Protein AF-A0A164XHD4-F1 (afdb_monomer_lite)

Structure (mmCIF, N/CA/C/O backbone):
data_AF-A0A164XHD4-F1
#
_entry.id   AF-A0A164XHD4-F1
#
loop_
_atom_site.group_PDB
_atom_site.id
_atom_site.type_symbol
_atom_site.label_atom_id
_atom_site.label_alt_id
_atom_site.label_comp_id
_atom_site.label_asym_id
_atom_site.label_entity_id
_atom_site.label_seq_id
_atom_site.pdbx_PDB_ins_code
_atom_site.Cartn_x
_atom_site.Cartn_y
_atom_site.Cartn_z
_atom_site.occupancy
_atom_site.B_iso_or_equiv
_atom_site.auth_seq_id
_atom_site.auth_comp_id
_atom_site.auth_asym_id
_atom_site.auth_atom_id
_atom_site.pdbx_PDB_model_num
ATOM 1 N N . MET A 1 1 ? -6.506 -78.579 -6.192 1.00 43.84 1 MET A N 1
ATOM 2 C CA . MET A 1 1 ? -5.761 -77.403 -5.695 1.00 43.84 1 MET A CA 1
ATOM 3 C C . MET A 1 1 ? -6.278 -76.160 -6.404 1.00 43.84 1 MET A C 1
ATOM 5 O O . MET A 1 1 ? -6.103 -76.098 -7.613 1.00 43.84 1 MET A O 1
ATOM 9 N N . PRO A 1 2 ? -6.931 -75.208 -5.719 1.00 38.69 2 PRO A N 1
ATOM 10 C CA . PRO A 1 2 ? -7.245 -73.910 -6.303 1.00 38.69 2 PRO A CA 1
ATOM 11 C C . PRO A 1 2 ? -6.335 -72.813 -5.720 1.00 38.69 2 PRO A C 1
ATOM 13 O O . PRO A 1 2 ? -6.305 -72.633 -4.502 1.00 38.69 2 PRO A O 1
ATOM 16 N N . PRO A 1 3 ? -5.631 -72.033 -6.549 1.00 50.62 3 PRO A N 1
ATOM 17 C CA . PRO A 1 3 ? -5.209 -70.683 -6.200 1.00 50.62 3 PRO A CA 1
ATOM 18 C C . PRO A 1 3 ? -6.042 -69.687 -7.033 1.00 50.62 3 PRO A C 1
ATOM 20 O O . PRO A 1 3 ? -6.532 -70.014 -8.105 1.00 50.62 3 PRO A O 1
ATOM 23 N N . SER A 1 4 ? -6.288 -68.443 -6.656 1.00 43.25 4 SER A N 1
ATOM 24 C CA . SER A 1 4 ? -5.962 -67.664 -5.468 1.00 43.25 4 SER A CA 1
ATOM 25 C C . SER A 1 4 ? -6.745 -66.358 -5.626 1.00 43.25 4 SER A C 1
ATOM 27 O O . SER A 1 4 ? -6.819 -65.802 -6.721 1.00 43.25 4 SER A O 1
ATOM 29 N N . ARG A 1 5 ? -7.349 -65.883 -4.535 1.00 43.78 5 ARG A N 1
ATOM 30 C CA . ARG A 1 5 ? -8.084 -64.615 -4.460 1.00 43.78 5 ARG A CA 1
ATOM 31 C C . ARG A 1 5 ? -7.166 -63.441 -4.821 1.00 43.78 5 ARG A C 1
ATOM 33 O O . ARG A 1 5 ? -6.193 -63.193 -4.118 1.00 43.78 5 ARG A O 1
ATOM 40 N N . THR A 1 6 ? -7.517 -62.684 -5.854 1.00 44.44 6 THR A N 1
ATOM 41 C CA . THR A 1 6 ? -6.976 -61.344 -6.110 1.00 44.44 6 THR A CA 1
ATOM 42 C C . THR A 1 6 ? -7.524 -60.368 -5.071 1.00 44.44 6 THR A C 1
ATOM 44 O O . THR A 1 6 ? -8.717 -60.059 -5.053 1.00 44.44 6 THR A O 1
ATOM 47 N N . SER A 1 7 ? -6.651 -59.903 -4.179 1.00 46.72 7 SER A N 1
ATOM 48 C CA . SER A 1 7 ? -6.916 -58.821 -3.238 1.00 46.72 7 SER A CA 1
ATOM 49 C C . SER A 1 7 ? -6.890 -57.477 -3.969 1.00 46.72 7 SER A C 1
ATOM 51 O O . SER A 1 7 ? -5.857 -57.006 -4.437 1.00 46.72 7 SER A O 1
ATOM 53 N N . ALA A 1 8 ? -8.052 -56.834 -4.050 1.00 44.88 8 ALA A N 1
ATOM 54 C CA . ALA A 1 8 ? -8.159 -55.432 -4.418 1.00 44.88 8 ALA A CA 1
ATOM 55 C C . ALA A 1 8 ? -7.630 -54.568 -3.259 1.00 44.88 8 ALA A C 1
ATOM 57 O O . ALA A 1 8 ? -8.318 -54.354 -2.259 1.00 44.88 8 ALA A O 1
ATOM 58 N N . LEU A 1 9 ? -6.398 -54.077 -3.388 1.00 44.25 9 LEU A N 1
ATOM 59 C CA . LEU A 1 9 ? -5.861 -53.005 -2.553 1.00 44.25 9 LEU A CA 1
ATOM 60 C C . LEU A 1 9 ? -6.573 -51.698 -2.927 1.00 44.25 9 LEU A C 1
ATOM 62 O O . LEU A 1 9 ? -6.261 -51.052 -3.925 1.00 44.25 9 LEU A O 1
ATOM 66 N N . LYS A 1 10 ? -7.568 -51.322 -2.117 1.00 46.09 10 LYS A N 1
ATOM 67 C CA . LYS A 1 10 ? -8.166 -49.986 -2.137 1.00 46.09 10 LYS A CA 1
ATOM 68 C C . LYS A 1 10 ? -7.116 -48.968 -1.690 1.00 46.09 10 LYS A C 1
ATOM 70 O O . LYS A 1 10 ? -6.726 -48.938 -0.527 1.00 46.09 10 LYS A O 1
ATOM 75 N N . SER A 1 11 ? -6.709 -48.126 -2.634 1.00 44.06 11 SER A N 1
ATOM 76 C CA . SER A 1 11 ? -6.071 -46.832 -2.401 1.00 44.06 11 SER A CA 1
ATOM 77 C C . SER A 1 11 ? -6.922 -46.014 -1.423 1.00 44.06 11 SER A C 1
ATOM 79 O O . SER A 1 11 ? -8.036 -45.593 -1.744 1.00 44.06 11 SER A O 1
ATOM 81 N N . ALA A 1 12 ? -6.425 -45.843 -0.199 1.00 47.59 12 ALA A N 1
ATOM 82 C CA . ALA A 1 12 ? -6.997 -44.922 0.766 1.00 47.59 12 ALA A CA 1
ATOM 83 C C . ALA A 1 12 ? -6.645 -43.498 0.323 1.00 47.59 12 ALA A C 1
ATOM 85 O O . ALA A 1 12 ? -5.539 -43.009 0.552 1.00 47.59 12 ALA A O 1
ATOM 86 N N . ALA A 1 13 ? -7.597 -42.841 -0.338 1.00 47.72 13 ALA A N 1
ATOM 87 C CA . ALA A 1 13 ? -7.551 -41.413 -0.586 1.00 47.72 13 ALA A CA 1
ATOM 88 C C . ALA A 1 13 ? -7.420 -40.681 0.759 1.00 47.72 13 ALA A C 1
ATOM 90 O O . ALA A 1 13 ? -8.329 -40.694 1.589 1.00 47.72 13 ALA A O 1
ATOM 91 N N . SER A 1 14 ? -6.260 -40.061 0.976 1.00 43.84 14 SER A N 1
ATOM 92 C CA . SER A 1 14 ? -5.994 -39.162 2.094 1.00 43.84 14 SER A CA 1
ATOM 93 C C . SER A 1 14 ? -6.835 -37.897 1.922 1.00 43.84 14 SER A C 1
ATOM 95 O O . SER A 1 14 ? -6.406 -36.898 1.344 1.00 43.84 14 SER A O 1
ATOM 97 N N . THR A 1 15 ? -8.079 -37.942 2.393 1.00 46.47 15 THR A N 1
ATOM 98 C CA . THR A 1 15 ? -8.882 -36.746 2.635 1.00 46.47 15 THR A CA 1
ATOM 99 C C . THR A 1 15 ? -8.232 -35.978 3.780 1.00 46.47 15 THR A C 1
ATOM 101 O O . THR A 1 15 ? -8.491 -36.260 4.952 1.00 46.47 15 THR A O 1
ATOM 104 N N . LYS A 1 16 ? -7.355 -35.020 3.449 1.00 53.41 16 LYS A N 1
ATOM 105 C CA . LYS A 1 16 ? -6.891 -33.999 4.395 1.00 53.41 16 LYS A CA 1
ATOM 106 C C . LYS A 1 16 ? -8.132 -33.332 4.990 1.00 53.41 16 LYS A C 1
ATOM 108 O O . LYS A 1 16 ? -8.844 -32.616 4.289 1.00 53.41 16 LYS A O 1
ATOM 113 N N . ARG A 1 17 ? -8.418 -33.604 6.269 1.00 50.16 17 ARG A N 1
ATOM 114 C CA . ARG A 1 17 ? -9.449 -32.868 7.010 1.00 50.16 17 ARG A CA 1
ATOM 115 C C . ARG A 1 17 ? -9.111 -31.373 6.934 1.00 50.16 17 ARG A C 1
ATOM 117 O O . ARG A 1 17 ? -7.935 -31.035 7.095 1.00 50.16 17 ARG A O 1
ATOM 124 N N . PRO A 1 18 ? -10.095 -30.491 6.690 1.00 52.34 18 PRO A N 1
ATOM 125 C CA . PRO A 1 18 ? -9.856 -29.060 6.767 1.00 52.34 18 PRO A CA 1
ATOM 126 C C . PRO A 1 18 ? -9.319 -28.723 8.168 1.00 52.34 18 PRO A C 1
ATOM 128 O O . PRO A 1 18 ? -9.778 -29.321 9.148 1.00 52.34 18 PRO A O 1
ATOM 131 N N . PRO A 1 19 ? -8.327 -27.824 8.278 1.00 60.41 19 PRO A N 1
ATOM 132 C CA . PRO A 1 19 ? -7.794 -27.424 9.572 1.00 60.41 19 PRO A CA 1
ATOM 133 C C . PRO A 1 19 ? -8.932 -26.875 10.438 1.00 60.41 19 PRO A C 1
ATOM 135 O O . PRO A 1 19 ? -9.720 -26.046 9.983 1.00 60.41 19 PRO A O 1
ATOM 138 N N . CYS A 1 20 ? -9.041 -27.366 11.675 1.00 53.78 20 CYS A N 1
ATOM 139 C CA . CYS A 1 20 ? -9.994 -26.824 12.638 1.00 53.78 20 CYS A CA 1
ATOM 140 C C . CYS A 1 20 ? -9.722 -25.320 12.820 1.00 53.78 20 CYS A C 1
ATOM 142 O O . CYS A 1 20 ? -8.556 -24.945 12.966 1.00 53.78 20 CYS A O 1
ATOM 144 N N . PRO A 1 21 ? -10.758 -24.461 12.805 1.00 65.25 21 PRO A N 1
ATOM 145 C CA . PRO A 1 21 ? -10.567 -23.031 12.989 1.00 65.25 21 PRO A CA 1
ATOM 146 C C . PRO A 1 21 ? -9.908 -22.775 14.344 1.00 65.25 21 PRO A C 1
ATOM 148 O O . PRO A 1 21 ? -10.333 -23.322 15.366 1.00 65.25 21 PRO A O 1
ATOM 151 N N . THR A 1 22 ? -8.854 -21.959 14.344 1.00 73.88 22 THR A N 1
ATOM 152 C CA . THR A 1 22 ? -8.170 -21.547 15.569 1.00 73.88 22 THR A CA 1
ATOM 153 C C . THR A 1 22 ? -9.193 -20.879 16.493 1.00 73.88 22 THR A C 1
ATOM 155 O O . THR A 1 22 ? -9.901 -19.973 16.050 1.00 73.88 22 THR A O 1
ATOM 158 N N . PRO A 1 23 ? -9.334 -21.316 17.753 1.00 85.94 23 PRO A N 1
ATOM 159 C CA . PRO A 1 23 ? -10.313 -20.729 18.655 1.00 85.94 23 PRO A CA 1
ATOM 160 C C . PRO A 1 23 ? -9.925 -19.290 19.020 1.00 85.94 23 PRO A C 1
ATOM 162 O O . PRO A 1 23 ? -8.752 -18.995 19.243 1.00 85.94 23 PRO A O 1
ATOM 165 N N . ILE A 1 24 ? -10.925 -18.408 19.125 1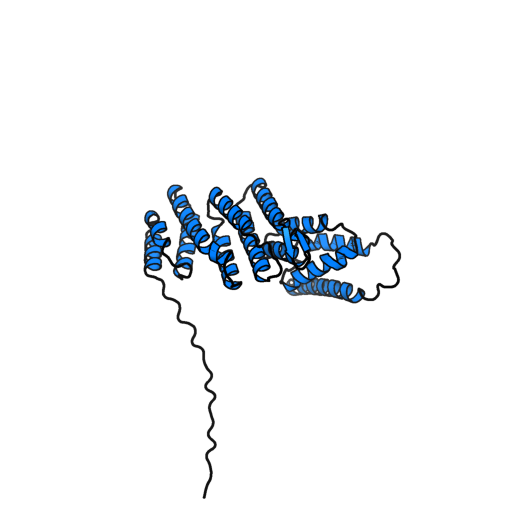.00 88.69 24 ILE A N 1
ATOM 166 C CA . ILE A 1 24 ? -10.745 -17.034 19.616 1.00 88.69 24 ILE A CA 1
ATOM 167 C C . ILE A 1 24 ? -10.187 -17.074 21.045 1.00 88.69 24 ILE A C 1
ATOM 169 O O . ILE A 1 24 ? -10.725 -17.781 21.912 1.00 88.69 24 ILE A O 1
ATOM 173 N N . SER A 1 25 ? -9.146 -16.285 21.324 1.00 92.00 25 SER A N 1
ATOM 174 C CA . SER A 1 25 ? -8.582 -16.228 22.672 1.00 92.00 25 SER A CA 1
ATOM 175 C C . SER A 1 25 ? -9.579 -15.677 23.695 1.00 92.00 25 SER A C 1
ATOM 177 O O . SER A 1 25 ? -10.615 -15.076 23.393 1.00 92.00 25 SER A O 1
ATOM 179 N N . ARG A 1 26 ? -9.271 -15.875 24.979 1.00 91.50 26 ARG A N 1
ATOM 180 C CA . ARG A 1 26 ? -10.019 -15.226 26.063 1.00 91.50 26 ARG A CA 1
ATOM 181 C C . ARG A 1 26 ? -10.020 -13.702 25.896 1.00 91.50 26 ARG A C 1
ATOM 183 O O . ARG A 1 26 ? -11.064 -13.085 26.087 1.00 91.50 26 ARG A O 1
ATOM 190 N N . GLN A 1 27 ? -8.884 -13.132 25.505 1.00 91.00 27 GLN A N 1
ATOM 191 C CA . GLN A 1 27 ? -8.721 -11.695 25.333 1.00 91.00 27 GLN A CA 1
ATOM 192 C C . GLN A 1 27 ? -9.579 -11.164 24.180 1.00 91.00 27 GLN A C 1
ATOM 194 O O . GLN A 1 27 ? -10.311 -10.193 24.359 1.00 91.00 27 GLN A O 1
ATOM 199 N N . GLY A 1 28 ? -9.604 -11.874 23.047 1.00 91.31 28 GLY A N 1
ATOM 200 C CA . GLY A 1 28 ? -10.460 -11.535 21.908 1.00 91.31 28 GLY A CA 1
ATOM 201 C C . GLY A 1 28 ? -11.946 -11.521 22.276 1.00 91.31 28 GLY A C 1
ATOM 202 O O . GLY A 1 28 ? -12.671 -10.588 21.933 1.00 91.31 28 GLY A O 1
ATOM 203 N N . ARG A 1 29 ? -12.403 -12.497 23.074 1.00 93.38 29 ARG A N 1
ATOM 204 C CA . ARG A 1 29 ? -13.784 -12.524 23.592 1.00 93.38 29 ARG A CA 1
ATOM 205 C C . ARG A 1 29 ? -14.099 -11.341 24.510 1.00 93.38 29 ARG A C 1
ATOM 207 O O . ARG A 1 29 ? -15.198 -10.795 24.430 1.00 93.38 29 ARG A O 1
ATOM 214 N N . ILE A 1 30 ? -13.159 -10.941 25.369 1.00 93.00 30 ILE A N 1
ATOM 215 C CA . ILE A 1 30 ? -13.326 -9.779 26.255 1.00 93.00 30 ILE A CA 1
ATOM 216 C C . ILE A 1 30 ? -13.428 -8.496 25.423 1.00 93.00 30 ILE A C 1
ATOM 218 O O . ILE A 1 30 ? -14.374 -7.734 25.615 1.00 93.00 30 ILE A O 1
ATOM 222 N N . ALA A 1 31 ? -12.527 -8.288 24.460 1.00 92.25 31 ALA A N 1
ATOM 223 C CA . ALA A 1 31 ? -12.551 -7.125 23.574 1.00 92.25 31 ALA A CA 1
ATOM 224 C C . ALA A 1 31 ? -13.876 -7.015 22.797 1.00 92.25 31 ALA A C 1
ATOM 226 O O . ALA A 1 31 ? -14.504 -5.955 22.776 1.00 92.25 31 ALA A O 1
ATOM 227 N N . LEU A 1 32 ? -14.365 -8.124 22.234 1.00 93.19 32 LEU A N 1
ATOM 228 C CA . LEU A 1 32 ? -15.656 -8.162 21.540 1.00 93.19 32 LEU A CA 1
ATOM 229 C C . LEU A 1 32 ? -16.837 -7.838 22.467 1.00 93.19 32 LEU A C 1
ATOM 231 O O . LEU A 1 32 ? -17.764 -7.129 22.064 1.00 93.19 32 LEU A O 1
ATOM 235 N N . ALA A 1 33 ? -16.803 -8.311 23.716 1.00 93.81 33 ALA A N 1
ATOM 236 C CA . ALA A 1 33 ? -17.820 -7.987 24.713 1.00 93.81 33 ALA A CA 1
ATOM 237 C C . ALA A 1 33 ? -17.790 -6.501 25.115 1.00 93.81 33 ALA A C 1
ATOM 239 O O . ALA A 1 33 ? -18.850 -5.891 25.270 1.00 93.81 33 ALA A O 1
ATOM 240 N N . LEU A 1 34 ? -16.599 -5.906 25.244 1.00 92.44 34 LEU A N 1
ATOM 241 C CA . LEU A 1 34 ? -16.425 -4.474 25.509 1.00 92.44 34 LEU A CA 1
ATOM 242 C C . LEU A 1 34 ? -16.992 -3.628 24.365 1.00 92.44 34 LEU A C 1
ATOM 244 O O . LEU A 1 34 ? -17.789 -2.720 24.611 1.00 92.44 34 LEU A O 1
ATOM 248 N N . LEU A 1 35 ? -16.676 -3.982 23.117 1.00 91.19 35 LEU A N 1
ATOM 249 C CA . LEU A 1 35 ? -17.232 -3.331 21.930 1.00 91.19 35 LEU A CA 1
ATOM 250 C C . LEU A 1 35 ? -18.755 -3.478 21.848 1.00 91.19 35 LEU A C 1
ATOM 252 O O . LEU A 1 35 ? -19.456 -2.527 21.522 1.00 91.19 35 LEU A O 1
ATOM 256 N N . ALA A 1 36 ? -19.310 -4.647 22.184 1.00 91.38 36 ALA A N 1
ATOM 257 C CA . ALA A 1 36 ? -20.764 -4.836 22.236 1.00 91.38 36 ALA A CA 1
ATOM 258 C C . ALA A 1 36 ? -21.466 -3.923 23.243 1.00 91.38 36 ALA A C 1
ATOM 260 O O . ALA A 1 36 ? -22.597 -3.511 22.999 1.00 91.38 36 ALA A O 1
ATOM 261 N N . LYS A 1 37 ? -20.780 -3.562 24.327 1.00 92.81 37 LYS A N 1
ATOM 262 C CA . LYS A 1 37 ? -21.278 -2.632 25.342 1.00 92.81 37 LYS A CA 1
ATOM 263 C C . LYS A 1 37 ? -20.874 -1.176 25.079 1.00 92.81 37 LYS A C 1
ATOM 265 O O . LYS A 1 37 ? -21.146 -0.333 25.930 1.00 92.81 37 LYS A O 1
ATOM 270 N N . LYS A 1 38 ? -20.214 -0.878 23.949 1.00 89.19 38 LYS A N 1
ATOM 271 C CA . LYS A 1 38 ? -19.628 0.438 23.625 1.00 89.19 38 LYS A CA 1
ATOM 272 C C . LYS A 1 38 ? -18.693 0.971 24.723 1.00 89.19 38 LYS A C 1
ATOM 274 O O . LYS A 1 38 ? -18.629 2.167 24.995 1.00 89.19 38 LYS A O 1
ATOM 279 N N . GLN A 1 39 ? -17.969 0.068 25.384 1.00 91.06 39 GLN A N 1
ATOM 280 C CA . GLN A 1 39 ? -17.009 0.387 26.440 1.00 91.06 39 GLN A CA 1
ATOM 281 C C . GLN A 1 39 ? -15.599 0.494 25.850 1.00 91.06 39 GLN A C 1
ATOM 283 O O . GLN A 1 39 ? -14.818 -0.452 25.907 1.00 91.06 39 GLN A O 1
ATOM 288 N N . TYR A 1 40 ? -15.267 1.656 25.283 1.00 88.88 40 TYR A N 1
ATOM 289 C CA . TYR A 1 40 ? -14.003 1.850 24.553 1.00 88.88 40 TYR A CA 1
ATOM 290 C C . TYR A 1 40 ? -12.795 2.136 25.450 1.00 88.88 40 TYR A C 1
ATOM 292 O O . TYR A 1 40 ? -11.674 1.791 25.103 1.00 88.88 40 TYR A O 1
ATOM 300 N N . ARG A 1 41 ? -13.000 2.735 26.630 1.00 88.44 41 ARG A N 1
ATOM 301 C CA . ARG A 1 41 ? -11.903 3.126 27.534 1.00 88.44 41 ARG A CA 1
ATOM 302 C C . ARG A 1 41 ? -10.957 1.975 27.936 1.00 88.44 41 ARG A C 1
ATOM 304 O O . ARG A 1 41 ? -9.753 2.204 27.914 1.00 88.44 41 ARG A O 1
ATOM 311 N N . PRO A 1 42 ? -11.434 0.763 28.288 1.00 90.50 42 PRO A N 1
ATOM 312 C CA . PRO A 1 42 ? -10.547 -0.364 28.605 1.00 90.50 42 PRO A CA 1
ATOM 313 C C . PRO A 1 42 ? -10.003 -1.093 27.365 1.00 90.50 42 PRO A C 1
ATOM 315 O O . PRO A 1 42 ? -9.182 -1.999 27.501 1.00 90.50 42 PRO A O 1
ATOM 318 N N . LEU A 1 43 ? -10.470 -0.744 26.163 1.00 88.69 43 LEU A N 1
ATOM 319 C CA . LEU A 1 43 ? -10.180 -1.497 24.948 1.00 88.69 43 LEU A CA 1
ATOM 320 C C . LEU A 1 43 ? -8.687 -1.498 24.565 1.00 88.69 43 LEU A C 1
ATOM 322 O O . LEU A 1 43 ? -8.193 -2.588 24.289 1.00 88.69 43 LEU A O 1
ATOM 326 N N . PRO A 1 44 ? -7.933 -0.377 24.630 1.00 86.50 44 PRO A N 1
ATOM 327 C CA . PRO A 1 44 ? -6.503 -0.381 24.306 1.00 86.50 44 PRO A CA 1
ATOM 328 C C . PRO A 1 44 ? -5.693 -1.366 25.158 1.00 86.50 44 PRO A C 1
ATOM 330 O O . PRO A 1 44 ? -4.870 -2.114 24.644 1.00 86.50 44 PRO A O 1
ATOM 333 N N . MET A 1 45 ? -5.972 -1.426 26.465 1.00 87.06 45 MET A N 1
ATOM 334 C CA . MET A 1 45 ? -5.320 -2.388 27.359 1.00 87.06 45 MET A CA 1
ATOM 335 C C . MET A 1 45 ? -5.689 -3.828 27.012 1.00 87.06 45 MET A C 1
ATOM 337 O O . MET A 1 45 ? -4.852 -4.718 27.080 1.00 87.06 45 MET A O 1
ATOM 341 N N . CYS A 1 46 ? -6.950 -4.069 26.646 1.00 87.12 46 CYS A N 1
ATOM 342 C CA . CYS A 1 46 ? -7.383 -5.406 26.274 1.00 87.12 46 CYS A CA 1
ATOM 343 C C . CYS A 1 46 ? -6.685 -5.883 24.991 1.00 87.12 46 CYS A C 1
ATOM 345 O O . CYS A 1 46 ? -6.315 -7.048 24.884 1.00 87.12 46 CYS A O 1
ATOM 347 N N . LEU A 1 47 ? -6.477 -4.981 24.036 1.00 87.38 47 LEU A N 1
ATOM 348 C CA . LEU A 1 47 ? -5.906 -5.306 22.734 1.00 87.38 47 LEU A CA 1
ATOM 349 C C . LEU A 1 47 ? -4.378 -5.380 22.723 1.00 87.38 47 LEU A C 1
ATOM 351 O O . LEU A 1 47 ? -3.842 -6.073 21.865 1.00 87.38 47 LEU A O 1
ATOM 355 N N . ALA A 1 48 ? -3.695 -4.742 23.678 1.00 83.50 48 ALA A N 1
ATOM 356 C CA . ALA A 1 48 ? -2.234 -4.782 23.788 1.00 83.50 48 ALA A CA 1
ATOM 357 C C . ALA A 1 48 ? -1.675 -6.218 23.842 1.00 83.50 48 ALA A C 1
ATOM 359 O O . ALA A 1 48 ? -0.661 -6.507 23.214 1.00 83.50 48 ALA A O 1
ATOM 360 N N . ASP A 1 49 ? -2.383 -7.125 24.521 1.00 83.50 49 ASP A N 1
ATOM 361 C CA . ASP A 1 49 ? -1.983 -8.531 24.672 1.00 83.50 49 ASP A CA 1
ATOM 362 C C . ASP A 1 49 ? -2.675 -9.474 23.671 1.00 83.50 49 ASP A C 1
ATOM 364 O O . ASP A 1 49 ? -2.535 -10.698 23.762 1.00 83.50 49 ASP A O 1
ATOM 368 N N . LEU A 1 50 ? -3.481 -8.948 22.741 1.00 86.62 50 LEU A N 1
ATOM 369 C CA . LEU A 1 50 ? -4.207 -9.777 21.782 1.00 86.62 50 LEU A CA 1
ATOM 370 C C . LEU A 1 50 ? -3.244 -10.259 20.683 1.00 86.62 50 LEU A C 1
ATOM 372 O O . LEU A 1 50 ? -2.724 -9.430 19.933 1.00 86.62 50 LEU A O 1
ATOM 376 N N . PRO A 1 51 ? -3.030 -11.581 20.510 1.00 87.19 51 PRO A N 1
ATOM 377 C CA . PRO A 1 51 ? -2.110 -12.080 19.493 1.00 87.19 51 PRO A CA 1
ATOM 378 C C . PRO A 1 51 ? -2.468 -11.556 18.099 1.00 87.19 51 PRO A C 1
ATOM 380 O O . PRO A 1 51 ? -3.636 -11.538 17.719 1.00 87.19 51 PRO A O 1
ATOM 383 N N . ILE A 1 52 ? -1.469 -11.176 17.298 1.00 83.81 52 ILE A N 1
ATOM 384 C CA . ILE A 1 52 ? -1.691 -10.563 15.972 1.00 83.81 52 ILE A CA 1
ATOM 385 C C . ILE A 1 52 ? -2.539 -11.462 15.058 1.00 83.81 52 ILE A C 1
ATOM 387 O O . ILE A 1 52 ? -3.380 -10.965 14.307 1.00 83.81 52 ILE A O 1
ATOM 391 N N . LYS A 1 53 ? -2.328 -12.783 15.160 1.00 85.69 53 LYS A N 1
ATOM 392 C CA . LYS A 1 53 ? -3.025 -13.836 14.404 1.00 85.69 53 LYS A CA 1
ATOM 393 C C . LYS A 1 53 ? -4.337 -14.300 15.060 1.00 85.69 53 LYS A C 1
ATOM 395 O O . LYS A 1 53 ? -4.911 -15.291 14.614 1.00 85.69 53 LYS A O 1
ATOM 400 N N . ASP A 1 54 ? -4.801 -13.638 16.122 1.00 88.56 54 ASP A N 1
ATOM 401 C CA . ASP A 1 54 ? -6.081 -13.971 16.749 1.00 88.56 54 ASP A CA 1
ATOM 402 C C . ASP A 1 54 ? -7.245 -13.655 15.790 1.00 88.56 54 ASP A C 1
ATOM 404 O O . ASP A 1 54 ? -7.336 -12.527 15.293 1.00 88.56 54 ASP A O 1
ATOM 408 N N . PRO A 1 55 ? -8.158 -14.609 15.530 1.00 88.12 55 PRO A N 1
ATOM 409 C CA . PRO A 1 55 ? -9.289 -14.388 14.632 1.00 88.12 55 PRO A CA 1
ATOM 410 C C . PRO A 1 55 ? -10.246 -13.279 15.098 1.00 88.12 55 PRO A C 1
ATOM 412 O O . PRO A 1 55 ? -10.950 -12.712 14.263 1.00 88.12 55 PRO A O 1
ATOM 415 N N . ALA A 1 56 ? -10.253 -12.912 16.387 1.00 90.25 56 ALA A N 1
ATOM 416 C CA . ALA A 1 56 ? -11.072 -11.810 16.892 1.00 90.25 56 ALA A CA 1
ATOM 417 C C . ALA A 1 56 ? -10.740 -10.464 16.249 1.00 90.25 56 ALA A C 1
ATOM 419 O O . ALA A 1 56 ? -11.621 -9.607 16.193 1.00 90.25 56 ALA A O 1
ATOM 420 N N . TRP A 1 57 ? -9.514 -10.264 15.747 1.00 89.19 57 TRP A N 1
ATOM 421 C CA . TRP A 1 57 ? -9.132 -9.009 15.097 1.00 89.19 57 TRP A CA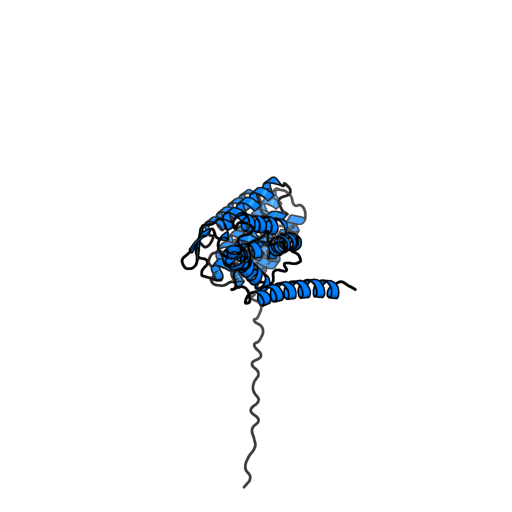 1
ATOM 422 C C . TRP A 1 57 ? -10.053 -8.645 13.932 1.00 89.19 57 TRP A C 1
ATOM 424 O O . TRP A 1 57 ? -10.367 -7.473 13.763 1.00 89.19 57 TRP A O 1
ATOM 434 N N . ILE A 1 58 ? -10.554 -9.629 13.180 1.00 87.88 58 ILE A N 1
ATOM 435 C CA . ILE A 1 58 ? -11.468 -9.388 12.056 1.00 87.88 58 ILE A CA 1
ATOM 436 C C . ILE A 1 58 ? -12.771 -8.743 12.550 1.00 87.88 58 ILE A C 1
ATOM 438 O O . ILE A 1 58 ? -13.227 -7.739 12.000 1.00 87.88 58 ILE A O 1
ATOM 442 N N . ASP A 1 59 ? -13.365 -9.307 13.599 1.00 90.62 59 ASP A N 1
ATOM 443 C CA . ASP A 1 59 ? -14.642 -8.841 14.142 1.00 90.62 59 ASP A CA 1
ATOM 444 C C . ASP A 1 59 ? -14.484 -7.537 14.937 1.00 90.62 59 ASP A C 1
ATOM 446 O O . ASP A 1 59 ? -15.347 -6.658 14.871 1.00 90.62 59 ASP A O 1
ATOM 450 N N . ILE A 1 60 ? -13.360 -7.385 15.646 1.00 91.06 60 ILE A N 1
ATOM 451 C CA . ILE A 1 60 ? -12.976 -6.163 16.361 1.00 91.06 60 ILE A CA 1
ATOM 452 C C . ILE A 1 60 ? -12.837 -5.007 15.370 1.00 91.06 60 ILE A C 1
ATOM 454 O O . ILE A 1 60 ? -13.517 -3.996 15.533 1.00 91.06 60 ILE A O 1
ATOM 458 N N . THR A 1 61 ? -12.033 -5.172 14.315 1.00 87.38 61 THR A N 1
ATOM 459 C CA . THR A 1 61 ? -11.810 -4.138 13.296 1.00 87.38 61 THR A CA 1
ATOM 460 C C . THR A 1 61 ? -13.114 -3.723 12.631 1.00 87.38 61 THR A C 1
ATOM 462 O O . THR A 1 61 ? -13.447 -2.541 12.632 1.00 87.38 61 THR A O 1
ATOM 465 N N . LYS A 1 62 ? -13.919 -4.679 12.146 1.00 89.62 62 LYS A N 1
ATOM 466 C CA . LYS A 1 62 ? -15.217 -4.368 11.520 1.00 89.62 62 LYS A CA 1
ATOM 467 C C . LYS A 1 62 ? -16.120 -3.552 12.437 1.00 89.62 62 LYS A C 1
ATOM 469 O O . LYS A 1 62 ? -16.775 -2.612 11.996 1.00 89.62 62 LYS A O 1
ATOM 474 N N . LYS A 1 63 ? -16.164 -3.908 13.721 1.00 90.81 63 LYS A N 1
ATOM 475 C CA . LYS A 1 63 ? -17.003 -3.213 14.693 1.00 90.81 63 LYS A CA 1
ATOM 476 C C . LYS A 1 63 ? -16.495 -1.807 14.997 1.00 90.81 63 LYS A C 1
ATOM 478 O O . LYS A 1 63 ? -17.299 -0.883 14.995 1.00 90.81 63 LYS A O 1
ATOM 483 N N . LEU A 1 64 ? -15.184 -1.641 15.167 1.00 89.62 64 LEU A N 1
ATOM 484 C CA . LEU A 1 64 ? -14.547 -0.334 15.342 1.00 89.62 64 LEU A CA 1
ATOM 485 C C . LEU A 1 64 ? -14.825 0.597 14.156 1.00 89.62 64 LEU A C 1
ATOM 487 O O . LEU A 1 64 ? -15.202 1.748 14.361 1.00 89.62 64 LEU A O 1
ATOM 491 N N . LEU A 1 65 ? -14.698 0.091 12.926 1.00 88.19 65 LEU A N 1
ATOM 492 C CA . LEU A 1 65 ? -14.988 0.857 11.713 1.00 88.19 65 LEU A CA 1
ATOM 493 C C . LEU A 1 65 ? -16.464 1.266 11.634 1.00 88.19 65 LEU A C 1
ATOM 495 O O . LEU A 1 65 ? -16.764 2.424 11.344 1.00 88.19 65 LEU A O 1
ATOM 499 N N . ASN A 1 66 ? -17.387 0.357 11.960 1.00 90.25 66 ASN A N 1
ATOM 500 C CA . ASN A 1 66 ? -18.817 0.672 12.021 1.00 90.25 66 ASN A CA 1
ATOM 501 C C . ASN A 1 66 ? -19.126 1.736 13.088 1.00 90.25 66 ASN A C 1
ATOM 503 O O . ASN A 1 66 ? -19.888 2.669 12.831 1.00 90.25 66 ASN A O 1
ATOM 507 N N . ASP A 1 67 ? -18.517 1.630 14.272 1.00 88.69 67 ASP A N 1
ATOM 508 C CA . ASP A 1 67 ? -18.703 2.596 15.357 1.00 88.69 67 ASP A CA 1
ATOM 509 C C . ASP A 1 67 ? -18.101 3.972 15.013 1.00 88.69 67 ASP A C 1
ATOM 511 O O . ASP A 1 67 ? -18.677 4.996 15.380 1.00 88.69 67 ASP A O 1
ATOM 515 N N . LEU A 1 68 ? -16.996 4.022 14.257 1.00 86.44 68 LEU A N 1
ATOM 516 C CA . LEU A 1 68 ? -16.421 5.264 13.721 1.00 86.44 68 LEU A CA 1
ATOM 517 C C . LEU A 1 68 ? -17.326 5.926 12.674 1.00 86.44 68 LEU A C 1
ATOM 519 O O . LEU A 1 68 ? -17.480 7.149 12.676 1.00 86.44 68 LEU A O 1
ATOM 523 N N . GLN A 1 69 ? -17.945 5.133 11.797 1.00 86.00 69 GLN A N 1
ATOM 524 C CA . GLN A 1 69 ? -18.879 5.631 10.783 1.00 86.00 69 GLN A CA 1
ATOM 525 C C . GLN A 1 69 ? -20.186 6.152 11.393 1.00 86.00 69 GLN A C 1
ATOM 527 O O . GLN A 1 69 ? -20.810 7.056 10.836 1.00 86.00 69 GLN A O 1
ATOM 532 N N . ALA A 1 70 ? -20.567 5.667 12.578 1.00 87.44 70 ALA A N 1
ATOM 533 C CA . ALA A 1 70 ? -21.752 6.111 13.311 1.00 87.44 70 ALA A CA 1
ATOM 534 C C . ALA A 1 70 ? -21.632 7.525 13.926 1.00 87.44 70 ALA A C 1
ATOM 536 O O . ALA A 1 70 ? -22.433 7.889 14.786 1.00 87.44 70 ALA A O 1
ATOM 537 N N . SER A 1 71 ? -20.654 8.331 13.493 1.00 77.12 71 SER A N 1
ATOM 538 C CA . SER A 1 71 ? -20.404 9.704 13.958 1.00 77.12 71 SER A CA 1
ATOM 539 C C . SER A 1 71 ? -20.325 9.832 15.487 1.00 77.12 71 SER A C 1
ATOM 541 O O . SER A 1 71 ? -21.102 10.568 16.097 1.00 77.12 71 SER A O 1
ATOM 543 N N . PRO A 1 72 ? -19.386 9.126 16.139 1.00 85.38 72 PRO A N 1
ATOM 544 C CA . PRO A 1 72 ? -19.255 9.171 17.584 1.00 85.38 72 PRO A CA 1
ATOM 545 C C . PRO A 1 72 ? -18.761 10.546 18.059 1.00 85.38 72 PRO A C 1
ATOM 547 O O . PRO A 1 72 ? -18.233 11.347 17.278 1.00 85.38 72 PRO A O 1
ATOM 550 N N . SER A 1 73 ? -18.891 10.792 19.369 1.00 87.50 73 SER A N 1
ATOM 551 C CA . SER A 1 73 ? -18.273 11.954 20.024 1.00 87.50 73 SER A CA 1
ATOM 552 C C . SER A 1 73 ? -16.771 12.026 19.730 1.00 87.50 73 SER A C 1
ATOM 554 O O . SER A 1 73 ? -16.127 10.996 19.528 1.00 87.50 73 SER A O 1
ATOM 556 N N . GLU A 1 74 ? -16.195 13.225 19.757 1.00 87.00 74 GLU A N 1
ATOM 557 C CA . GLU A 1 74 ? -14.771 13.444 19.477 1.00 87.00 74 GLU A CA 1
ATOM 558 C C . GLU A 1 74 ? -13.851 12.608 20.381 1.00 87.00 74 GLU A C 1
ATOM 560 O O . GLU A 1 74 ? -12.998 11.878 19.885 1.00 87.00 74 GLU A O 1
ATOM 565 N N . ASN A 1 75 ? -14.120 12.578 21.689 1.00 85.94 75 ASN A N 1
ATOM 566 C CA . ASN A 1 75 ? -13.378 11.741 22.640 1.00 85.94 75 ASN A CA 1
ATOM 567 C C . ASN A 1 75 ? -13.450 10.246 22.301 1.00 85.94 75 ASN A C 1
ATOM 569 O O . ASN A 1 75 ? -12.487 9.506 22.481 1.00 85.94 75 ASN A O 1
ATOM 573 N N . THR A 1 76 ? -14.604 9.784 21.817 1.00 86.44 76 THR A N 1
ATOM 574 C CA . THR A 1 76 ? -14.763 8.391 21.387 1.00 86.44 76 THR A CA 1
ATOM 575 C C . THR A 1 76 ? -14.014 8.137 20.085 1.00 86.44 76 THR A C 1
ATOM 577 O O . THR A 1 76 ? -13.369 7.104 19.958 1.00 8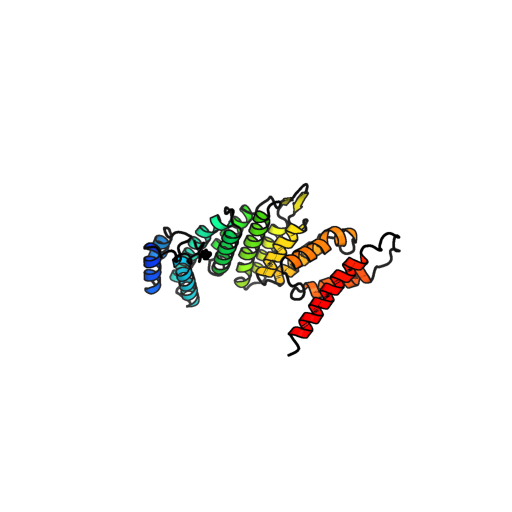6.44 76 THR A O 1
ATOM 580 N N . ARG A 1 77 ? -14.045 9.083 19.144 1.00 86.44 77 ARG A N 1
ATOM 581 C CA . ARG A 1 77 ? -13.292 8.999 17.891 1.00 86.44 77 ARG A CA 1
ATOM 582 C C . ARG A 1 77 ? -11.793 8.876 18.151 1.00 86.44 77 ARG A C 1
ATOM 584 O O . ARG A 1 77 ? -11.182 7.988 17.578 1.00 86.44 77 ARG A O 1
ATOM 591 N N . LEU A 1 78 ? -11.241 9.685 19.056 1.00 84.88 78 LEU A N 1
ATOM 592 C CA . LEU A 1 78 ? -9.829 9.614 19.452 1.00 84.88 78 LEU A CA 1
ATOM 593 C C . LEU A 1 78 ? -9.470 8.252 20.061 1.00 84.88 78 LEU A C 1
ATOM 595 O O . LEU A 1 78 ? -8.468 7.646 19.695 1.00 84.88 78 LEU A O 1
ATOM 599 N N . LEU A 1 79 ? -10.315 7.723 20.953 1.00 86.44 79 LEU A N 1
ATOM 600 C CA . LEU A 1 79 ? -10.094 6.394 21.535 1.00 86.44 79 LEU A CA 1
ATOM 601 C C . LEU A 1 79 ? -10.130 5.282 20.481 1.00 86.44 79 LEU A C 1
ATOM 603 O O . LEU A 1 79 ? -9.320 4.361 20.542 1.00 86.44 79 LEU A O 1
ATOM 607 N N . LEU A 1 80 ? -11.067 5.356 19.535 1.00 87.62 80 LEU A N 1
ATOM 608 C CA . LEU A 1 80 ? -11.180 4.395 18.441 1.00 87.62 80 LEU A CA 1
ATOM 609 C C . LEU A 1 80 ? -9.987 4.506 17.476 1.00 87.62 80 LEU A C 1
ATOM 611 O O . LEU A 1 80 ? -9.421 3.474 17.131 1.00 87.62 80 LEU A O 1
ATOM 615 N N . SER A 1 81 ? -9.564 5.726 17.118 1.00 85.69 81 SER A N 1
ATOM 616 C CA . SER A 1 81 ? -8.372 6.006 16.295 1.00 85.69 81 SER A CA 1
ATOM 617 C C . SER A 1 81 ? -7.128 5.350 16.893 1.00 85.69 81 SER A C 1
ATOM 619 O O . SER A 1 81 ? -6.491 4.517 16.252 1.00 85.69 81 SER A O 1
ATOM 621 N N . ARG A 1 82 ? -6.879 5.586 18.187 1.00 86.31 82 ARG A N 1
ATOM 622 C CA . ARG A 1 82 ? -5.743 5.009 18.919 1.00 86.31 82 ARG A CA 1
ATOM 623 C C . ARG A 1 82 ? -5.739 3.480 18.939 1.00 86.31 82 ARG A C 1
ATOM 625 O O . ARG A 1 82 ? -4.689 2.845 18.952 1.00 86.31 82 ARG A O 1
ATOM 632 N N . VAL A 1 83 ? -6.913 2.856 18.960 1.00 88.12 83 VAL A N 1
ATOM 633 C CA . VAL A 1 83 ? -7.012 1.393 18.874 1.00 88.12 83 VAL A CA 1
ATOM 634 C C . VAL A 1 83 ? -6.637 0.892 17.475 1.00 88.12 83 VAL A C 1
ATOM 636 O O . VAL A 1 83 ? -5.965 -0.134 17.351 1.00 88.12 83 VAL A O 1
ATOM 639 N N . LEU A 1 84 ? -7.049 1.601 16.422 1.00 90.38 84 LEU A N 1
ATOM 640 C CA . LEU A 1 84 ? -6.659 1.264 15.052 1.00 90.38 84 LEU A CA 1
ATOM 641 C C . LEU A 1 84 ? -5.160 1.467 14.831 1.00 90.38 84 LEU A C 1
ATOM 643 O O . LEU A 1 84 ? -4.519 0.615 14.220 1.00 90.38 84 LEU A O 1
ATOM 647 N N . GLU A 1 85 ? -4.591 2.528 15.394 1.00 89.12 85 GLU A N 1
ATOM 648 C CA . GLU A 1 85 ? -3.152 2.788 15.402 1.00 89.12 85 GLU A CA 1
ATOM 649 C C . GLU A 1 85 ? -2.376 1.623 16.038 1.00 89.12 85 GLU A C 1
ATOM 651 O O . GLU A 1 85 ? -1.462 1.075 15.422 1.00 89.12 85 GLU A O 1
ATOM 656 N N . GLN A 1 86 ? -2.788 1.155 17.223 1.00 87.19 86 GLN A N 1
ATOM 657 C CA . GLN A 1 86 ? -2.178 -0.016 17.867 1.00 87.19 86 GLN A CA 1
ATOM 658 C C . GLN A 1 86 ? -2.243 -1.266 16.985 1.00 87.19 86 GLN A C 1
ATOM 660 O O . GLN A 1 86 ? -1.292 -2.051 16.931 1.00 87.19 86 GLN A O 1
ATOM 665 N N . ARG A 1 87 ? -3.350 -1.456 16.258 1.00 89.44 87 ARG A N 1
ATOM 666 C CA . ARG A 1 87 ? -3.465 -2.561 15.306 1.00 89.44 87 ARG A CA 1
ATOM 667 C C . ARG A 1 87 ? -2.482 -2.395 14.146 1.00 89.44 87 ARG A C 1
ATOM 669 O O . ARG A 1 87 ? -1.801 -3.366 13.823 1.00 89.44 87 ARG A O 1
ATOM 676 N N . ILE A 1 88 ? -2.360 -1.203 13.565 1.00 91.62 88 ILE A N 1
ATOM 677 C CA . ILE A 1 88 ? -1.382 -0.914 12.504 1.00 91.62 88 ILE A CA 1
ATOM 678 C C . ILE A 1 88 ? 0.042 -1.201 12.999 1.00 91.62 88 ILE A C 1
ATOM 680 O O . ILE A 1 88 ? 0.760 -1.969 12.362 1.00 91.62 88 ILE A O 1
ATOM 684 N N . GLN A 1 89 ? 0.412 -0.686 14.173 1.00 89.44 89 GLN A N 1
ATOM 685 C CA . GLN A 1 89 ? 1.706 -0.931 14.823 1.00 89.44 89 GLN A CA 1
ATOM 686 C C . GLN A 1 89 ? 1.990 -2.432 14.988 1.00 89.44 89 GLN A C 1
ATOM 688 O O . GLN A 1 89 ? 3.093 -2.895 14.711 1.00 89.44 89 GLN A O 1
ATOM 693 N N . SER A 1 90 ? 0.981 -3.226 15.362 1.00 88.25 90 SER A N 1
ATOM 694 C CA . SER A 1 90 ? 1.124 -4.682 15.496 1.00 88.25 90 SER A CA 1
ATOM 695 C C . SER A 1 90 ? 1.290 -5.420 14.156 1.00 88.25 90 SER A C 1
ATOM 697 O O . SER A 1 90 ? 1.844 -6.517 14.119 1.00 88.25 90 SER A O 1
ATOM 699 N N . LEU A 1 91 ? 0.811 -4.836 13.052 1.00 90.75 91 LEU A N 1
ATOM 700 C CA . LEU A 1 91 ? 0.884 -5.409 11.705 1.00 90.75 91 LEU A CA 1
ATOM 701 C C . LEU A 1 91 ? 2.165 -5.014 10.961 1.00 90.75 91 LEU A C 1
ATOM 703 O O . LEU A 1 91 ? 2.621 -5.779 10.112 1.00 90.75 91 LEU A O 1
ATOM 707 N N . LEU A 1 92 ? 2.769 -3.869 11.289 1.00 90.50 92 LEU A N 1
ATOM 708 C CA . LEU A 1 92 ? 3.993 -3.377 10.646 1.00 90.50 92 LEU A CA 1
ATOM 709 C C . LEU A 1 92 ? 5.149 -4.396 10.645 1.00 90.50 92 LEU A C 1
ATOM 711 O O . LEU A 1 92 ? 5.742 -4.594 9.584 1.00 90.50 92 LEU A O 1
ATOM 715 N N . PRO A 1 93 ? 5.447 -5.130 11.736 1.00 88.56 93 PRO A N 1
ATOM 716 C CA . PRO A 1 93 ? 6.490 -6.155 11.709 1.00 88.56 93 PRO A CA 1
ATOM 717 C C . PRO A 1 93 ? 6.204 -7.294 10.722 1.00 88.56 93 PRO A C 1
ATOM 719 O O . PRO A 1 93 ? 7.133 -7.834 10.127 1.00 88.56 93 PRO A O 1
ATOM 722 N N . LEU A 1 94 ? 4.928 -7.652 10.517 1.00 87.94 94 LEU A N 1
ATOM 723 C CA . LEU A 1 94 ? 4.541 -8.658 9.521 1.00 87.94 94 LEU A CA 1
ATOM 724 C C . LEU A 1 94 ? 4.696 -8.146 8.090 1.00 87.94 94 LEU A C 1
ATOM 726 O O . LEU A 1 94 ? 4.826 -8.954 7.182 1.00 87.94 94 LEU A O 1
ATOM 730 N N . LEU A 1 95 ? 4.663 -6.833 7.883 1.00 87.06 95 LEU A N 1
ATOM 731 C CA . LEU A 1 95 ? 4.936 -6.226 6.589 1.00 87.06 95 LEU A CA 1
ATOM 732 C C . LEU A 1 95 ? 6.445 -6.140 6.320 1.00 87.06 95 LEU A C 1
ATOM 734 O O . LEU A 1 95 ? 6.888 -6.516 5.241 1.00 87.06 95 LEU A O 1
ATOM 738 N N . ILE A 1 96 ? 7.215 -5.652 7.296 1.00 82.38 96 ILE A N 1
ATOM 739 C CA . ILE A 1 96 ? 8.625 -5.274 7.111 1.00 82.38 96 ILE A CA 1
ATOM 740 C C . ILE A 1 96 ? 9.569 -6.476 7.264 1.00 82.38 96 ILE A C 1
ATOM 742 O O . ILE A 1 96 ? 10.576 -6.563 6.568 1.00 82.38 96 ILE A O 1
ATOM 746 N N . HIS A 1 97 ? 9.265 -7.415 8.167 1.00 82.19 97 HIS A N 1
ATOM 747 C CA . HIS A 1 97 ? 10.210 -8.467 8.572 1.00 82.19 97 HIS A CA 1
ATOM 748 C C . HIS A 1 97 ? 9.760 -9.892 8.234 1.00 82.19 97 HIS A C 1
ATOM 750 O O . HIS A 1 97 ? 10.444 -10.851 8.598 1.00 82.19 97 HIS A O 1
ATOM 756 N N . THR A 1 98 ? 8.609 -10.077 7.581 1.00 80.44 98 THR A N 1
ATOM 757 C CA . THR A 1 98 ? 8.170 -11.429 7.215 1.00 80.44 98 THR A CA 1
ATOM 758 C C . THR A 1 98 ? 8.994 -11.997 6.061 1.00 80.44 98 THR A C 1
ATOM 760 O O . THR A 1 98 ? 9.426 -11.287 5.158 1.00 80.44 98 THR A O 1
ATOM 763 N N . THR A 1 99 ? 9.141 -13.318 6.051 1.00 83.31 99 THR A N 1
ATOM 764 C CA . THR A 1 99 ? 9.664 -14.083 4.910 1.00 83.31 99 THR A CA 1
ATOM 765 C C . THR A 1 99 ? 8.548 -14.610 4.002 1.00 83.31 99 THR A C 1
ATOM 767 O O . THR A 1 99 ? 8.815 -15.309 3.028 1.00 83.31 99 THR A O 1
ATOM 770 N N . SER A 1 100 ? 7.284 -14.301 4.317 1.00 88.69 100 SER A N 1
ATOM 771 C CA . SER A 1 100 ? 6.104 -14.789 3.606 1.00 88.69 100 SER A CA 1
ATOM 772 C C . SER A 1 100 ? 5.394 -13.661 2.863 1.00 88.69 100 SER A C 1
ATOM 774 O O . SER A 1 100 ? 4.736 -12.820 3.476 1.00 88.69 100 SER A O 1
ATOM 776 N N . GLU A 1 101 ? 5.430 -13.700 1.526 1.00 86.75 101 GLU A N 1
ATOM 777 C CA . GLU A 1 101 ? 4.709 -12.743 0.668 1.00 86.75 101 GLU A CA 1
ATOM 778 C C . GLU A 1 101 ? 3.228 -12.642 1.038 1.00 86.75 101 GLU A C 1
ATOM 780 O O . GLU A 1 101 ? 2.674 -11.552 1.146 1.00 86.75 101 GLU A O 1
ATOM 785 N N . LYS A 1 102 ? 2.591 -13.787 1.308 1.00 88.62 102 LYS A N 1
ATOM 786 C CA . LYS A 1 102 ? 1.173 -13.850 1.666 1.00 88.62 102 LYS A CA 1
ATOM 787 C C . LYS A 1 102 ? 0.877 -13.135 2.984 1.00 88.62 102 LYS A C 1
ATOM 789 O O . LYS A 1 102 ? -0.174 -12.503 3.105 1.00 88.62 102 LYS A O 1
ATOM 794 N N . GLU A 1 103 ? 1.758 -13.265 3.976 1.00 88.88 103 GLU A N 1
ATOM 795 C CA . GLU A 1 103 ? 1.585 -12.576 5.258 1.00 88.88 103 GLU A CA 1
ATOM 796 C C . GLU A 1 103 ? 1.769 -11.067 5.089 1.00 88.88 103 GLU A C 1
ATOM 798 O O . GLU A 1 103 ? 0.909 -10.322 5.557 1.00 88.88 103 GLU A O 1
ATOM 803 N N . ALA A 1 104 ? 2.786 -10.632 4.335 1.00 88.62 104 ALA A N 1
ATOM 804 C CA . ALA A 1 104 ? 3.002 -9.220 4.017 1.00 88.62 104 ALA A CA 1
ATOM 805 C C . ALA A 1 104 ? 1.798 -8.614 3.285 1.00 88.62 104 ALA A C 1
ATOM 807 O O . ALA A 1 104 ? 1.288 -7.575 3.691 1.00 88.62 104 ALA A O 1
ATOM 808 N N . THR A 1 105 ? 1.285 -9.283 2.247 1.00 89.69 105 THR A N 1
ATOM 809 C CA . THR A 1 105 ? 0.118 -8.808 1.487 1.00 89.69 105 THR A CA 1
ATOM 810 C C . THR A 1 105 ? -1.144 -8.744 2.343 1.00 89.69 105 THR A C 1
ATOM 812 O O . THR A 1 105 ? -1.937 -7.814 2.213 1.00 89.69 105 THR A O 1
ATOM 815 N N . THR A 1 106 ? -1.343 -9.714 3.239 1.00 90.25 106 THR A N 1
ATOM 816 C CA . THR A 1 106 ? -2.493 -9.692 4.155 1.00 90.25 106 THR A CA 1
ATOM 817 C C . THR A 1 106 ? -2.367 -8.535 5.147 1.00 90.25 106 THR A C 1
ATOM 819 O O . THR A 1 106 ? -3.312 -7.766 5.296 1.00 90.25 106 THR A O 1
ATOM 822 N N . ALA A 1 107 ? -1.192 -8.358 5.761 1.00 90.50 107 ALA A N 1
ATOM 823 C CA . ALA A 1 107 ? -0.929 -7.256 6.682 1.00 90.50 107 ALA A CA 1
ATOM 824 C C . ALA A 1 107 ? -1.085 -5.890 5.999 1.00 90.50 107 ALA A C 1
ATOM 826 O O . ALA A 1 107 ? -1.716 -4.998 6.553 1.00 90.50 107 ALA A O 1
ATOM 827 N N . ALA A 1 108 ? -0.579 -5.737 4.775 1.00 91.69 108 ALA A N 1
ATOM 828 C CA . ALA A 1 108 ? -0.700 -4.507 4.005 1.00 91.69 108 ALA A CA 1
ATOM 829 C C . ALA A 1 108 ? -2.147 -4.159 3.670 1.00 91.69 108 ALA A C 1
ATOM 831 O O . ALA A 1 108 ? -2.548 -3.005 3.795 1.00 91.69 108 ALA A O 1
ATOM 832 N N . LYS A 1 109 ? -2.945 -5.159 3.279 1.00 90.81 109 LYS A N 1
ATOM 833 C CA . LYS A 1 109 ? -4.373 -4.978 3.021 1.00 90.81 109 LYS A CA 1
ATOM 834 C C . LYS A 1 109 ? -5.114 -4.541 4.284 1.00 90.81 109 LYS A C 1
ATOM 836 O O . LYS A 1 109 ? -5.909 -3.607 4.210 1.00 90.81 109 LYS A O 1
ATOM 841 N N . ASP A 1 110 ? -4.829 -5.185 5.414 1.00 90.69 110 ASP A N 1
ATOM 842 C CA . ASP A 1 110 ? -5.406 -4.814 6.706 1.00 90.69 110 ASP A CA 1
ATOM 843 C C . ASP A 1 110 ? -5.006 -3.375 7.076 1.00 90.69 110 ASP A C 1
ATOM 845 O O . ASP A 1 110 ? -5.872 -2.565 7.388 1.00 90.69 110 ASP A O 1
ATOM 849 N N . ILE A 1 111 ? -3.722 -3.009 6.973 1.00 92.88 111 ILE A N 1
ATOM 850 C CA . ILE A 1 111 ? -3.250 -1.640 7.246 1.00 92.88 111 ILE A CA 1
ATOM 851 C C . ILE A 1 111 ? -3.938 -0.634 6.311 1.00 92.88 111 ILE A C 1
ATOM 853 O O . ILE A 1 111 ? -4.454 0.376 6.781 1.00 92.88 111 ILE A O 1
ATOM 857 N N . ALA A 1 112 ? -4.003 -0.911 5.008 1.00 91.75 112 ALA A N 1
ATOM 858 C CA . ALA A 1 112 ? -4.640 -0.041 4.022 1.00 91.75 112 ALA A CA 1
ATOM 859 C C . ALA A 1 112 ? -6.140 0.189 4.298 1.00 91.75 112 ALA A C 1
ATOM 861 O O . ALA A 1 112 ? -6.667 1.253 3.981 1.00 91.75 112 ALA A O 1
ATOM 862 N N . GLU A 1 113 ? -6.840 -0.775 4.903 1.00 90.75 113 GLU A N 1
ATOM 863 C CA . GLU A 1 113 ? -8.228 -0.593 5.345 1.00 90.75 113 GLU A CA 1
ATOM 864 C C . GLU A 1 113 ? -8.330 0.321 6.576 1.00 90.75 113 GLU A C 1
ATOM 866 O O . GLU A 1 113 ? -9.313 1.045 6.718 1.00 90.75 113 GLU A O 1
ATOM 871 N N . LEU A 1 114 ? -7.313 0.332 7.442 1.00 91.38 114 LEU A N 1
ATOM 872 C CA . LEU A 1 114 ? -7.299 1.092 8.696 1.00 91.38 114 LEU A CA 1
ATOM 873 C C . LEU A 1 114 ? -6.790 2.528 8.551 1.00 91.38 114 LEU A C 1
ATOM 875 O O . LEU A 1 114 ? -7.293 3.424 9.227 1.00 91.38 114 LEU A O 1
ATOM 879 N N . VAL A 1 115 ? -5.819 2.763 7.667 1.00 90.88 115 VAL A N 1
ATOM 880 C CA . VAL A 1 115 ? -5.187 4.076 7.447 1.00 90.88 115 VAL A CA 1
ATOM 881 C C . VAL A 1 115 ? -6.182 5.222 7.220 1.00 90.88 115 VAL A C 1
ATOM 883 O O . VAL A 1 115 ? -5.953 6.315 7.745 1.00 90.88 115 VAL A O 1
ATOM 886 N N . PRO A 1 116 ? -7.313 5.029 6.513 1.00 88.38 116 PRO A N 1
ATOM 887 C CA . PRO A 1 116 ? -8.286 6.097 6.334 1.00 88.38 116 PRO A CA 1
ATOM 888 C C . PRO A 1 116 ? -8.966 6.596 7.617 1.00 88.38 116 PRO A C 1
ATOM 890 O O . PRO A 1 116 ? -9.671 7.606 7.589 1.00 88.38 116 PRO A O 1
ATOM 893 N N . HIS A 1 117 ? -8.806 5.860 8.715 1.00 87.31 117 HIS A N 1
ATOM 894 C CA . HIS A 1 117 ? -9.537 6.045 9.961 1.00 87.31 117 HIS A CA 1
ATOM 895 C C . HIS A 1 117 ? -8.665 6.508 11.127 1.00 87.31 117 HIS A C 1
ATOM 897 O O . HIS A 1 117 ? -9.218 6.814 12.184 1.00 87.31 117 HIS A O 1
ATOM 903 N N . ILE A 1 118 ? -7.349 6.580 10.923 1.00 88.44 118 ILE A N 1
ATOM 904 C CA . ILE A 1 118 ? -6.436 7.241 11.850 1.00 88.44 118 ILE A CA 1
ATOM 905 C C . ILE A 1 118 ? -6.306 8.730 11.505 1.00 88.44 118 ILE A C 1
ATOM 907 O O . ILE A 1 118 ? -6.538 9.176 10.371 1.00 88.44 118 ILE A O 1
ATOM 911 N N . ASP A 1 119 ? -5.961 9.488 12.527 1.00 86.31 119 ASP A N 1
ATOM 912 C CA . ASP A 1 119 ? -5.538 10.883 12.526 1.00 86.31 119 ASP A CA 1
ATOM 913 C C . ASP A 1 119 ? -4.340 11.147 11.603 1.00 86.31 119 ASP A C 1
ATOM 915 O O . ASP A 1 119 ? -3.661 10.256 11.090 1.00 86.31 119 ASP A O 1
ATOM 919 N N . GLU A 1 120 ? -4.164 12.428 11.288 1.00 84.19 120 GLU A N 1
ATOM 920 C CA . GLU A 1 120 ? -3.198 12.882 10.289 1.00 84.19 120 GLU A CA 1
ATOM 921 C C . GLU A 1 120 ? -1.748 12.775 10.781 1.00 84.19 120 GLU A C 1
ATOM 923 O O . GLU A 1 120 ? -0.860 12.466 9.990 1.00 84.19 120 GLU A O 1
ATOM 928 N N . GLU A 1 121 ? -1.503 13.021 12.069 1.00 86.50 121 GLU A N 1
ATOM 929 C CA . GLU A 1 121 ? -0.161 12.972 12.659 1.00 86.50 121 GLU A CA 1
ATOM 930 C C . GLU A 1 121 ? 0.364 11.530 12.684 1.00 86.50 121 GLU A C 1
ATOM 932 O O . GLU A 1 121 ? 1.457 11.246 12.203 1.00 86.50 121 GLU A O 1
ATOM 937 N N . GLU A 1 122 ? -0.477 10.594 13.095 1.00 88.69 122 GLU A N 1
ATOM 938 C CA . GLU A 1 122 ? -0.202 9.168 13.170 1.00 88.69 122 GLU A CA 1
ATOM 939 C C . GLU A 1 122 ? -0.040 8.572 11.772 1.00 88.69 122 GLU A C 1
ATOM 941 O O . GLU A 1 122 ? 0.822 7.721 11.538 1.00 88.69 122 GLU A O 1
ATOM 946 N N . ARG A 1 123 ? -0.823 9.057 10.802 1.00 88.50 123 ARG A N 1
ATOM 947 C CA . ARG A 1 123 ? -0.635 8.707 9.394 1.00 88.50 123 ARG A CA 1
ATOM 948 C C . ARG A 1 123 ? 0.722 9.174 8.875 1.00 88.50 123 ARG A C 1
ATOM 950 O O . ARG A 1 123 ? 1.381 8.402 8.183 1.00 88.50 123 ARG A O 1
ATOM 957 N N . ARG A 1 124 ? 1.161 10.385 9.228 1.00 87.06 124 ARG A N 1
ATOM 958 C CA . ARG A 1 124 ? 2.493 10.887 8.861 1.00 87.06 124 ARG A CA 1
ATOM 959 C C . ARG A 1 124 ? 3.596 10.031 9.484 1.00 87.06 124 ARG A C 1
ATOM 961 O O . ARG A 1 124 ? 4.495 9.603 8.769 1.00 87.06 124 ARG A O 1
ATOM 968 N N . THR A 1 125 ? 3.495 9.701 10.772 1.00 90.69 125 THR A N 1
ATOM 969 C CA . THR A 1 125 ? 4.454 8.805 11.443 1.00 90.69 125 THR A CA 1
ATOM 970 C C . THR A 1 125 ? 4.487 7.418 10.797 1.00 90.69 125 THR A C 1
ATOM 972 O O . THR A 1 125 ? 5.561 6.835 10.622 1.00 90.69 125 THR A O 1
ATOM 975 N N . LEU A 1 126 ? 3.330 6.885 10.393 1.00 90.88 126 LEU A N 1
ATOM 976 C CA . LEU A 1 126 ? 3.259 5.641 9.631 1.00 90.88 126 LEU A CA 1
ATOM 977 C C . LEU A 1 126 ? 4.007 5.773 8.302 1.00 90.88 126 LEU A C 1
ATOM 979 O O . LEU A 1 126 ? 4.813 4.905 7.981 1.00 90.88 126 LEU A O 1
ATOM 983 N N . HIS A 1 127 ? 3.765 6.839 7.540 1.00 90.00 127 HIS A N 1
ATOM 984 C CA . HIS A 1 127 ? 4.440 7.078 6.264 1.00 90.00 127 HIS A CA 1
ATOM 985 C C . HIS A 1 127 ? 5.956 7.139 6.447 1.00 90.00 127 HIS A C 1
ATOM 987 O O . HIS A 1 127 ? 6.666 6.367 5.808 1.00 90.00 127 HIS A O 1
ATOM 993 N N . GLU A 1 128 ? 6.452 7.946 7.385 1.00 89.19 128 GLU A N 1
ATOM 994 C CA . GLU A 1 128 ? 7.880 8.040 7.728 1.00 89.19 128 GLU A CA 1
ATOM 995 C C . GLU A 1 128 ? 8.484 6.680 8.110 1.00 89.19 128 GLU A C 1
ATOM 997 O O . GLU A 1 128 ? 9.587 6.332 7.672 1.00 89.19 128 GLU A O 1
ATOM 1002 N N . THR A 1 129 ? 7.742 5.876 8.878 1.00 90.75 129 THR A N 1
ATOM 1003 C CA . THR A 1 129 ? 8.158 4.521 9.258 1.00 90.75 129 THR A CA 1
ATOM 1004 C C . THR A 1 129 ? 8.257 3.611 8.037 1.00 90.75 129 THR A C 1
ATOM 1006 O O . THR A 1 129 ? 9.246 2.896 7.889 1.00 90.75 129 THR A O 1
ATOM 1009 N N . LEU A 1 130 ? 7.266 3.636 7.143 1.00 89.94 130 LEU A N 1
ATOM 1010 C CA . LEU A 1 130 ? 7.276 2.834 5.917 1.00 89.94 130 LEU A CA 1
ATOM 1011 C C . LEU A 1 130 ? 8.422 3.248 4.984 1.00 89.94 130 LEU A C 1
ATOM 1013 O O . LEU A 1 130 ? 9.106 2.377 4.456 1.00 89.94 130 LEU A O 1
ATOM 1017 N N . PHE A 1 131 ? 8.672 4.552 4.833 1.00 86.06 131 PHE A N 1
ATOM 1018 C CA . PHE A 1 131 ? 9.783 5.081 4.038 1.00 86.06 131 PHE A CA 1
ATOM 1019 C C . PHE A 1 131 ? 11.140 4.641 4.576 1.00 86.06 131 PHE A C 1
ATOM 1021 O O . PHE A 1 131 ? 11.981 4.167 3.817 1.00 86.06 131 PHE A O 1
ATOM 1028 N N . SER A 1 132 ? 11.337 4.744 5.890 1.00 87.06 132 SER A N 1
ATOM 1029 C CA . SER A 1 132 ? 12.601 4.371 6.539 1.00 87.06 132 SER A CA 1
ATOM 1030 C C . SER A 1 132 ? 12.898 2.870 6.460 1.00 87.06 132 SER A C 1
ATOM 1032 O O . SER A 1 132 ? 14.036 2.460 6.664 1.00 87.06 132 SER A O 1
ATOM 1034 N N . ASN A 1 133 ? 11.882 2.051 6.173 1.00 86.69 133 ASN A N 1
ATOM 1035 C CA . ASN A 1 133 ? 11.984 0.598 6.061 1.00 86.69 133 ASN A CA 1
ATOM 1036 C C . ASN A 1 133 ? 11.836 0.093 4.616 1.00 86.69 133 ASN A C 1
ATOM 1038 O O . ASN A 1 133 ? 11.624 -1.104 4.407 1.00 86.69 133 ASN A O 1
ATOM 1042 N N . LEU A 1 134 ? 11.932 0.975 3.613 1.00 85.44 134 LEU A N 1
ATOM 1043 C CA . LEU A 1 134 ? 11.950 0.547 2.218 1.00 85.44 134 LEU A CA 1
ATOM 1044 C C . LEU A 1 134 ? 13.171 -0.355 1.964 1.00 85.44 134 LEU A C 1
ATOM 1046 O O . LEU A 1 134 ? 14.294 0.033 2.295 1.00 85.44 134 LEU A O 1
ATOM 1050 N N . PRO A 1 135 ? 12.980 -1.543 1.366 1.00 84.19 135 PRO A N 1
ATOM 1051 C CA . PRO A 1 135 ? 14.097 -2.376 0.949 1.00 84.19 135 PRO A CA 1
ATOM 1052 C C . PRO A 1 135 ? 14.961 -1.636 -0.073 1.00 84.19 135 PRO A C 1
ATOM 1054 O O . PRO A 1 135 ? 14.444 -1.128 -1.068 1.00 84.19 135 PRO A O 1
ATOM 1057 N N . SER A 1 136 ? 16.273 -1.620 0.149 1.00 81.50 136 SER A N 1
ATOM 1058 C CA . SER A 1 136 ? 17.244 -1.084 -0.809 1.00 81.50 136 SER A CA 1
ATOM 1059 C C . SER A 1 136 ? 17.694 -2.115 -1.849 1.00 81.50 136 SER A C 1
ATOM 1061 O O . SER A 1 136 ? 18.258 -1.734 -2.864 1.00 81.50 136 SER A O 1
ATOM 1063 N N . ASP A 1 137 ? 17.446 -3.408 -1.630 1.00 82.50 137 ASP A N 1
ATOM 1064 C CA . ASP A 1 137 ? 17.807 -4.490 -2.553 1.00 82.50 137 ASP A CA 1
ATOM 1065 C C . ASP A 1 137 ? 16.565 -5.027 -3.271 1.00 82.50 137 ASP A C 1
ATOM 1067 O O . ASP A 1 137 ? 15.662 -5.563 -2.626 1.00 82.50 137 ASP A O 1
ATOM 1071 N N . LEU A 1 138 ? 16.523 -4.911 -4.600 1.00 80.25 138 LEU A N 1
ATOM 1072 C CA . LEU A 1 138 ? 15.417 -5.396 -5.435 1.00 80.25 138 LEU A CA 1
ATOM 1073 C C . LEU A 1 138 ? 15.619 -6.786 -6.033 1.00 80.25 138 LEU A C 1
ATOM 1075 O O . LEU A 1 138 ? 14.721 -7.280 -6.721 1.00 80.25 138 LEU A O 1
ATOM 1079 N N . ASN A 1 139 ? 16.757 -7.430 -5.776 1.00 80.00 139 ASN A N 1
ATOM 1080 C CA . ASN A 1 139 ? 17.072 -8.737 -6.355 1.00 80.00 139 ASN A CA 1
ATOM 1081 C C . ASN A 1 139 ? 16.121 -9.843 -5.870 1.00 80.00 139 ASN A C 1
ATOM 1083 O O . ASN A 1 139 ? 16.025 -10.913 -6.471 1.00 80.00 139 ASN A O 1
ATOM 1087 N N . SER A 1 140 ? 15.391 -9.590 -4.781 1.00 83.19 140 SER A N 1
ATOM 1088 C CA . SER A 1 140 ? 14.423 -10.519 -4.211 1.00 83.19 140 SER A CA 1
ATOM 1089 C C . SER A 1 140 ? 12.975 -10.161 -4.585 1.00 83.19 140 SER A C 1
ATOM 1091 O O . SER A 1 140 ? 12.543 -9.026 -4.351 1.00 83.19 140 SER A O 1
ATOM 1093 N N . PRO A 1 141 ? 12.157 -11.137 -5.034 1.00 82.44 141 PRO A N 1
ATOM 1094 C CA . PRO A 1 141 ? 10.707 -10.971 -5.173 1.00 82.44 141 PRO A CA 1
ATOM 1095 C C . PRO A 1 141 ? 10.018 -10.467 -3.894 1.00 82.44 141 PRO A C 1
ATOM 1097 O O . PRO A 1 141 ? 9.047 -9.714 -3.969 1.00 82.44 141 PRO A O 1
ATOM 1100 N N . LEU A 1 142 ? 10.555 -10.813 -2.715 1.00 81.50 142 LEU A N 1
ATOM 1101 C CA . LEU A 1 142 ? 10.045 -10.335 -1.427 1.00 81.50 142 LEU A CA 1
ATOM 1102 C C . LEU A 1 142 ? 10.200 -8.818 -1.280 1.00 81.50 142 LEU A C 1
ATOM 1104 O O . LEU A 1 142 ? 9.273 -8.159 -0.811 1.00 81.50 142 LEU A O 1
ATOM 1108 N N . SER A 1 143 ? 11.331 -8.262 -1.715 1.00 84.38 143 SER A N 1
ATOM 1109 C CA . SER A 1 143 ? 11.585 -6.820 -1.676 1.00 84.38 143 SER A CA 1
ATOM 1110 C C . SER A 1 143 ? 10.661 -6.063 -2.626 1.00 84.38 143 SER A C 1
ATOM 1112 O O . SER A 1 143 ? 10.044 -5.073 -2.232 1.00 84.38 143 SER A O 1
ATOM 1114 N N . GLN A 1 144 ? 10.484 -6.572 -3.851 1.00 86.38 144 GLN A N 1
ATOM 1115 C CA . GLN A 1 144 ? 9.523 -6.018 -4.811 1.00 86.38 144 GLN A CA 1
ATOM 1116 C C . GLN A 1 144 ? 8.094 -6.049 -4.244 1.00 86.38 144 GLN A C 1
ATOM 1118 O O . GLN A 1 144 ? 7.351 -5.066 -4.322 1.00 86.38 144 GLN A O 1
ATOM 1123 N N . ASN A 1 145 ? 7.701 -7.160 -3.613 1.00 88.25 145 ASN A N 1
ATOM 1124 C CA . ASN A 1 145 ? 6.402 -7.261 -2.958 1.00 88.25 145 ASN A CA 1
ATOM 1125 C C . ASN A 1 145 ? 6.270 -6.246 -1.813 1.00 88.25 145 ASN A C 1
ATOM 1127 O O . ASN A 1 145 ? 5.255 -5.558 -1.747 1.00 88.25 145 ASN A O 1
ATOM 1131 N N . ALA A 1 146 ? 7.279 -6.099 -0.951 1.00 87.88 146 ALA A N 1
ATOM 1132 C CA . ALA A 1 146 ? 7.257 -5.144 0.157 1.00 87.88 146 ALA A CA 1
ATOM 1133 C C . ALA A 1 146 ? 7.064 -3.697 -0.329 1.00 87.88 146 ALA A C 1
ATOM 1135 O O . ALA A 1 146 ? 6.195 -2.996 0.186 1.00 87.88 146 ALA A O 1
ATOM 1136 N N . ILE A 1 147 ? 7.774 -3.275 -1.379 1.00 88.31 147 ILE A N 1
ATOM 1137 C CA . ILE A 1 147 ? 7.593 -1.943 -1.982 1.00 88.31 147 ILE A CA 1
ATOM 1138 C C . ILE A 1 147 ? 6.188 -1.797 -2.577 1.00 88.31 147 ILE A C 1
ATOM 1140 O O . ILE A 1 147 ? 5.536 -0.773 -2.367 1.00 88.31 147 ILE A O 1
ATOM 1144 N N . THR A 1 148 ? 5.682 -2.830 -3.265 1.00 90.62 148 THR A N 1
ATOM 1145 C CA . THR A 1 148 ? 4.300 -2.833 -3.781 1.00 90.62 148 THR A CA 1
ATOM 1146 C C . THR A 1 148 ? 3.300 -2.615 -2.642 1.00 90.62 148 THR A C 1
ATOM 1148 O O . THR A 1 148 ? 2.407 -1.774 -2.742 1.00 90.62 148 THR A O 1
ATOM 1151 N N . GLN A 1 149 ? 3.459 -3.354 -1.541 1.00 92.19 149 GLN A N 1
ATOM 1152 C CA . GLN A 1 149 ? 2.587 -3.274 -0.373 1.00 92.19 149 GLN A CA 1
ATOM 1153 C C . GLN A 1 149 ? 2.669 -1.908 0.327 1.00 92.19 149 GLN A C 1
ATOM 1155 O O . GLN A 1 149 ? 1.633 -1.343 0.677 1.00 92.19 149 GLN A O 1
ATOM 1160 N N . ILE A 1 150 ? 3.870 -1.342 0.479 1.00 90.38 150 ILE A N 1
ATOM 1161 C CA . ILE A 1 150 ? 4.069 0.012 1.017 1.00 90.38 150 ILE A CA 1
ATOM 1162 C C . ILE A 1 150 ? 3.349 1.043 0.138 1.00 90.38 150 ILE A C 1
ATOM 1164 O O . ILE A 1 150 ? 2.597 1.872 0.652 1.00 90.38 150 ILE A O 1
ATOM 1168 N N . GLY A 1 151 ? 3.495 0.944 -1.187 1.00 89.06 151 GLY A N 1
ATOM 1169 C CA . GLY A 1 151 ? 2.783 1.802 -2.134 1.00 89.06 151 GLY A CA 1
ATOM 1170 C C . GLY A 1 151 ? 1.260 1.714 -1.988 1.00 89.06 151 GLY A C 1
ATOM 1171 O O . GLY A 1 151 ? 0.584 2.742 -2.004 1.00 89.06 151 GLY A O 1
ATOM 1172 N N . ILE A 1 152 ? 0.708 0.511 -1.780 1.00 91.12 152 ILE A N 1
ATOM 1173 C CA . ILE A 1 152 ? -0.732 0.314 -1.532 1.00 91.12 152 ILE A CA 1
ATOM 1174 C C . ILE A 1 152 ? -1.178 1.023 -0.248 1.00 91.12 152 ILE A C 1
ATOM 1176 O O . ILE A 1 152 ? -2.220 1.683 -0.242 1.00 91.12 152 ILE A O 1
ATOM 1180 N N . ILE A 1 153 ? -0.394 0.921 0.828 1.00 91.62 153 ILE A N 1
ATOM 1181 C CA . ILE A 1 153 ? -0.709 1.564 2.109 1.00 91.62 153 ILE A CA 1
ATOM 1182 C C . ILE A 1 153 ? -0.700 3.089 1.974 1.00 91.62 153 ILE A C 1
ATOM 1184 O O . ILE A 1 153 ? -1.647 3.739 2.417 1.00 91.62 153 ILE A O 1
ATOM 1188 N N . LEU A 1 154 ? 0.310 3.666 1.314 1.00 88.50 154 LEU A N 1
ATOM 1189 C CA . LEU A 1 154 ? 0.344 5.108 1.048 1.00 88.50 154 LEU A CA 1
ATOM 1190 C C . LEU A 1 154 ? -0.881 5.541 0.234 1.00 88.50 154 LEU A C 1
ATOM 1192 O O . LEU A 1 154 ? -1.594 6.476 0.595 1.00 88.50 154 LEU A O 1
ATOM 1196 N N . LEU A 1 155 ? -1.189 4.820 -0.844 1.00 89.25 155 LEU A N 1
ATOM 1197 C CA . LEU A 1 155 ? -2.318 5.144 -1.713 1.00 89.25 155 LEU A CA 1
ATOM 1198 C C . LEU A 1 155 ? -3.682 4.976 -1.035 1.00 89.25 155 LEU A C 1
ATOM 1200 O O . LEU A 1 155 ? -4.651 5.588 -1.491 1.00 89.25 155 LEU A O 1
ATOM 1204 N N . ALA A 1 156 ? -3.784 4.216 0.056 1.00 88.56 156 ALA A N 1
ATOM 1205 C CA . ALA A 1 156 ? -5.006 4.141 0.849 1.00 88.56 156 ALA A CA 1
ATOM 1206 C C . ALA A 1 156 ? -5.374 5.499 1.472 1.00 88.56 156 ALA A C 1
ATOM 1208 O O . ALA A 1 156 ? -6.554 5.871 1.483 1.00 88.56 156 ALA A O 1
ATOM 1209 N N . SER A 1 157 ? -4.370 6.288 1.871 1.00 83.69 157 SER A N 1
ATOM 1210 C CA . SER A 1 157 ? -4.538 7.668 2.346 1.00 83.69 157 SER A CA 1
ATOM 1211 C C . SER A 1 157 ? -5.147 8.586 1.287 1.00 83.69 157 SER A C 1
ATOM 1213 O O . SER A 1 157 ? -5.796 9.575 1.606 1.00 83.69 157 SER A O 1
ATOM 1215 N N . TRP A 1 158 ? -5.036 8.258 -0.003 1.00 82.94 158 TRP A N 1
ATOM 1216 C CA . TRP A 1 158 ? -5.565 9.103 -1.077 1.00 82.94 158 TRP A CA 1
ATOM 1217 C C . TRP A 1 158 ? -7.052 9.436 -0.911 1.00 82.94 158 TRP A C 1
ATOM 1219 O O . TRP A 1 158 ? -7.499 10.542 -1.234 1.00 82.94 158 TRP A O 1
ATOM 1229 N N . LYS A 1 159 ? -7.837 8.468 -0.421 1.00 73.44 159 LYS A N 1
ATOM 1230 C CA . LYS A 1 159 ? -9.291 8.601 -0.274 1.00 73.44 159 LYS A CA 1
ATOM 1231 C C . LYS A 1 159 ? -9.688 9.548 0.860 1.00 73.44 159 LYS A C 1
ATOM 1233 O O . LYS A 1 159 ? -10.787 10.098 0.801 1.00 73.44 159 LYS A O 1
ATOM 1238 N N . THR A 1 160 ? -8.829 9.763 1.859 1.00 76.06 160 THR A N 1
ATOM 1239 C CA . THR A 1 160 ? -9.122 10.676 2.977 1.00 76.06 160 THR A CA 1
ATOM 1240 C C . THR A 1 160 ? -8.840 12.128 2.631 1.00 76.06 160 THR A C 1
ATOM 1242 O O . THR A 1 160 ? -9.542 13.025 3.103 1.00 76.06 160 THR A O 1
ATOM 1245 N N . HIS A 1 161 ? -7.861 12.381 1.765 1.00 77.88 161 HIS A N 1
ATOM 1246 C CA . HIS A 1 161 ? -7.502 13.733 1.368 1.00 77.88 161 HIS A CA 1
ATOM 1247 C C . HIS A 1 161 ? -8.594 14.344 0.477 1.00 77.88 161 HIS A C 1
ATOM 1249 O O . HIS A 1 161 ? -8.787 13.967 -0.684 1.00 77.88 161 HIS A O 1
ATOM 1255 N N . ARG A 1 162 ? -9.335 15.311 1.034 1.00 70.75 162 ARG A N 1
ATOM 1256 C CA . ARG A 1 162 ? -10.342 16.107 0.306 1.00 70.75 162 ARG A CA 1
ATOM 1257 C C . ARG A 1 162 ? -9.725 17.276 -0.464 1.00 70.75 162 ARG A C 1
ATOM 1259 O O . ARG A 1 162 ? -10.251 17.651 -1.506 1.00 70.75 162 ARG A O 1
ATOM 1266 N N . ASN A 1 163 ? -8.620 17.831 0.035 1.00 79.06 163 ASN A N 1
ATOM 1267 C CA . ASN A 1 163 ? -7.900 18.933 -0.601 1.00 79.06 163 ASN A CA 1
ATOM 1268 C C . ASN A 1 163 ? -6.880 18.400 -1.626 1.00 79.06 163 ASN A C 1
ATOM 1270 O O . ASN A 1 163 ? -6.227 17.381 -1.396 1.00 79.06 163 ASN A O 1
ATOM 1274 N N . SER A 1 164 ? -6.727 19.109 -2.744 1.00 78.94 164 SER A N 1
ATOM 1275 C CA . SER A 1 164 ? -5.718 18.848 -3.771 1.00 78.94 164 SER A CA 1
ATOM 1276 C C . SER A 1 164 ? -4.284 18.949 -3.252 1.00 78.94 164 SER A C 1
ATOM 1278 O O . SER A 1 164 ? -3.437 18.223 -3.757 1.00 78.94 164 SER A O 1
ATOM 1280 N N . ILE A 1 165 ? -4.014 19.795 -2.248 1.00 81.19 165 ILE A N 1
ATOM 1281 C CA . ILE A 1 165 ? -2.667 19.947 -1.664 1.00 81.19 165 ILE A CA 1
ATOM 1282 C C . ILE A 1 165 ? -2.211 18.636 -1.019 1.00 81.19 165 ILE A C 1
ATOM 1284 O O . ILE A 1 165 ? -1.184 18.096 -1.404 1.00 81.19 165 ILE A O 1
ATOM 1288 N N . ALA A 1 166 ? -3.020 18.056 -0.134 1.00 78.00 166 ALA A N 1
ATOM 1289 C CA . ALA A 1 166 ? -2.646 16.816 0.544 1.00 78.00 166 ALA A CA 1
ATOM 1290 C C . ALA A 1 166 ? -2.575 15.611 -0.420 1.00 78.00 166 ALA A C 1
ATOM 1292 O O . ALA A 1 166 ? -1.746 14.719 -0.272 1.00 78.00 166 ALA A O 1
ATOM 1293 N N . ARG A 1 167 ? -3.381 15.607 -1.495 1.00 81.31 167 ARG A N 1
ATOM 1294 C CA . ARG A 1 167 ? -3.207 14.628 -2.588 1.00 81.31 167 ARG A CA 1
ATOM 1295 C C . ARG A 1 167 ? -1.892 14.826 -3.343 1.00 81.31 167 ARG A C 1
ATOM 1297 O O . ARG A 1 167 ? -1.304 13.850 -3.791 1.00 81.31 167 ARG A O 1
ATOM 1304 N N . PHE A 1 168 ? -1.448 16.068 -3.515 1.00 82.06 168 PHE A N 1
ATOM 1305 C CA . PHE A 1 168 ? -0.170 16.384 -4.147 1.00 82.06 168 PHE A CA 1
ATOM 1306 C C . PHE A 1 168 ? 1.023 15.999 -3.260 1.00 82.06 168 PHE A C 1
ATOM 1308 O O . PHE A 1 168 ? 2.009 15.473 -3.773 1.00 82.06 168 PHE A O 1
ATOM 1315 N N . GLU A 1 169 ? 0.924 16.190 -1.945 1.00 81.81 169 GLU A N 1
ATOM 1316 C CA . GLU A 1 169 ? 1.913 15.700 -0.974 1.00 81.81 169 GLU A CA 1
ATOM 1317 C C . GLU A 1 169 ? 2.048 14.176 -1.068 1.00 81.81 169 GLU A C 1
ATOM 1319 O O . GLU A 1 169 ? 3.148 13.675 -1.280 1.00 81.81 169 GLU A O 1
ATOM 1324 N N . LEU A 1 170 ? 0.928 13.448 -1.109 1.00 82.62 170 LEU A N 1
ATOM 1325 C CA . LEU A 1 170 ? 0.941 11.996 -1.293 1.00 82.62 170 LEU A CA 1
ATOM 1326 C C . LEU A 1 170 ? 1.530 11.555 -2.649 1.00 82.62 170 LEU A C 1
ATOM 1328 O O . LEU A 1 170 ? 2.216 10.537 -2.737 1.00 82.62 170 LEU A O 1
ATOM 1332 N N . LEU A 1 171 ? 1.301 12.314 -3.730 1.00 84.00 171 LEU A N 1
ATOM 1333 C CA . LEU A 1 171 ? 1.996 12.076 -5.006 1.00 84.00 171 LEU A CA 1
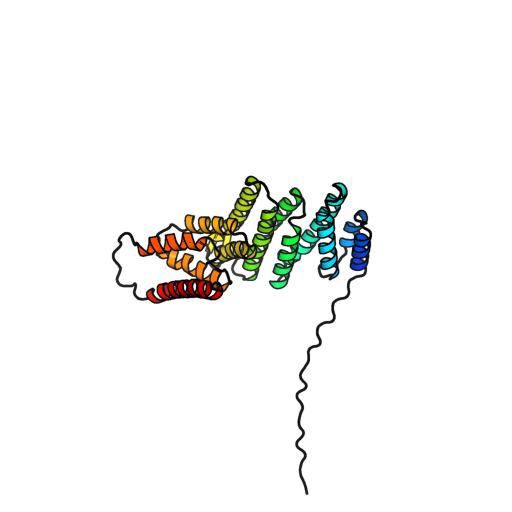ATOM 1334 C C . LEU A 1 171 ? 3.503 12.308 -4.886 1.00 84.00 171 LEU A C 1
ATOM 1336 O O . LEU A 1 171 ? 4.277 11.630 -5.558 1.00 84.00 171 LEU A O 1
ATOM 1340 N N . THR A 1 172 ? 3.914 13.281 -4.077 1.00 85.19 172 THR A N 1
ATOM 1341 C CA . THR A 1 172 ? 5.325 13.597 -3.841 1.00 85.19 172 THR A CA 1
ATOM 1342 C C . THR A 1 172 ? 5.992 12.474 -3.060 1.00 85.19 172 THR A C 1
ATOM 1344 O O . THR A 1 172 ? 7.047 12.012 -3.471 1.00 85.19 172 THR A O 1
ATOM 1347 N N . GLU A 1 173 ? 5.338 11.949 -2.029 1.00 84.75 173 GLU A N 1
ATOM 1348 C CA . GLU A 1 173 ? 5.776 10.757 -1.299 1.00 84.75 173 GLU A CA 1
ATOM 1349 C C . GLU A 1 173 ? 5.910 9.538 -2.218 1.00 84.75 173 GLU A C 1
ATOM 1351 O O . GLU A 1 173 ? 6.958 8.895 -2.268 1.00 84.75 173 GLU A O 1
ATOM 1356 N N . LEU A 1 174 ? 4.890 9.249 -3.026 1.00 85.81 174 LEU A N 1
ATOM 1357 C CA . LEU A 1 174 ? 4.945 8.140 -3.978 1.00 85.81 174 LEU A CA 1
ATOM 1358 C C . LEU A 1 174 ? 6.088 8.304 -4.997 1.00 85.81 174 LEU A C 1
ATOM 1360 O O . LEU A 1 174 ? 6.725 7.327 -5.391 1.00 85.81 174 LEU A O 1
ATOM 1364 N N . ARG A 1 175 ? 6.383 9.544 -5.407 1.00 87.44 175 ARG A N 1
ATOM 1365 C CA . ARG A 1 175 ? 7.565 9.856 -6.221 1.00 87.44 175 ARG A CA 1
ATOM 1366 C C . ARG A 1 175 ? 8.861 9.654 -5.442 1.00 87.44 175 ARG A C 1
ATOM 1368 O O . ARG A 1 175 ? 9.808 9.145 -6.025 1.00 87.44 175 ARG A O 1
ATOM 1375 N N . SER A 1 176 ? 8.919 9.989 -4.158 1.00 86.56 176 SER A N 1
ATOM 1376 C CA . SER A 1 176 ? 10.089 9.710 -3.318 1.00 86.56 176 SER A CA 1
ATOM 1377 C C . SER A 1 176 ? 10.392 8.212 -3.245 1.00 86.56 176 SER A C 1
ATOM 1379 O O . SER A 1 176 ? 11.560 7.843 -3.336 1.00 86.56 176 SER A O 1
ATOM 1381 N N . ILE A 1 177 ? 9.372 7.338 -3.205 1.00 85.50 177 ILE A N 1
ATOM 1382 C CA . ILE A 1 177 ? 9.582 5.884 -3.364 1.00 85.50 177 ILE A CA 1
ATOM 1383 C C . ILE A 1 177 ? 10.235 5.600 -4.718 1.00 85.50 177 ILE A C 1
ATOM 1385 O O . ILE A 1 177 ? 11.259 4.932 -4.789 1.00 85.50 177 ILE A O 1
ATOM 1389 N N . ALA A 1 178 ? 9.678 6.150 -5.799 1.00 87.25 178 ALA A N 1
ATOM 1390 C CA . ALA A 1 178 ? 10.201 5.959 -7.152 1.00 87.25 178 ALA A CA 1
ATOM 1391 C C . ALA A 1 178 ? 11.653 6.426 -7.332 1.00 87.25 178 ALA A C 1
ATOM 1393 O O . ALA A 1 178 ? 12.387 5.853 -8.135 1.00 87.25 178 ALA A O 1
ATOM 1394 N N . TYR A 1 179 ? 12.075 7.436 -6.576 1.00 89.25 179 TYR A N 1
ATOM 1395 C CA . TYR A 1 179 ? 13.440 7.954 -6.587 1.00 89.25 179 TYR A CA 1
ATOM 1396 C C . TYR A 1 179 ? 14.337 7.385 -5.490 1.00 89.25 179 TYR A C 1
ATOM 1398 O O . TYR A 1 179 ? 15.491 7.798 -5.395 1.00 89.25 179 TYR A O 1
ATOM 1406 N N . THR A 1 180 ? 13.841 6.447 -4.682 1.00 87.75 180 THR A N 1
ATOM 1407 C CA . THR A 1 180 ? 14.668 5.766 -3.686 1.00 87.75 180 THR A CA 1
ATOM 1408 C C . THR A 1 180 ? 15.772 5.003 -4.405 1.00 87.75 180 THR A C 1
ATOM 1410 O O . THR A 1 180 ? 15.513 4.303 -5.386 1.00 87.75 180 THR A O 1
ATOM 1413 N N . GLU A 1 181 ? 17.006 5.190 -3.946 1.00 86.69 181 GLU A N 1
ATOM 1414 C CA . GLU A 1 181 ? 18.164 4.500 -4.496 1.00 86.69 181 GLU A CA 1
ATOM 1415 C C . GLU A 1 181 ? 18.123 3.027 -4.091 1.00 86.69 181 GLU A C 1
ATOM 1417 O O . GLU A 1 181 ? 17.935 2.687 -2.922 1.00 86.69 181 GLU A O 1
ATOM 1422 N N . ILE A 1 182 ? 18.265 2.163 -5.086 1.00 86.44 182 ILE A N 1
ATOM 1423 C CA . ILE A 1 182 ? 18.240 0.715 -4.957 1.00 86.44 182 ILE A CA 1
ATOM 1424 C C . ILE A 1 182 ? 19.526 0.118 -5.518 1.00 86.44 182 ILE A C 1
ATOM 1426 O O . ILE A 1 182 ? 20.194 0.708 -6.369 1.00 86.44 182 ILE A O 1
ATOM 1430 N N . VAL A 1 183 ? 19.805 -1.101 -5.084 1.00 83.00 183 VAL A N 1
ATOM 1431 C CA . VAL A 1 183 ? 20.763 -2.011 -5.695 1.00 83.00 183 VAL A CA 1
ATOM 1432 C C . VAL A 1 183 ? 19.978 -3.119 -6.390 1.00 83.00 183 VAL A C 1
ATOM 1434 O O . VAL A 1 183 ? 19.096 -3.741 -5.791 1.00 83.00 183 VAL A O 1
ATOM 1437 N N . PHE A 1 184 ? 20.270 -3.342 -7.668 1.00 79.69 184 PHE A N 1
ATOM 1438 C CA . PHE A 1 184 ? 19.662 -4.392 -8.483 1.00 79.69 184 PHE A CA 1
ATOM 1439 C C . PHE A 1 184 ? 20.683 -4.906 -9.497 1.00 79.69 184 PHE A C 1
ATOM 1441 O O . PHE A 1 184 ? 21.143 -4.139 -10.337 1.00 79.69 184 PHE A O 1
ATOM 1448 N N . ASP A 1 185 ? 21.057 -6.180 -9.408 1.00 82.38 185 ASP A N 1
ATOM 1449 C CA . ASP A 1 185 ? 22.211 -6.753 -10.107 1.00 82.38 185 ASP A CA 1
ATOM 1450 C C . ASP A 1 185 ? 23.463 -5.854 -9.958 1.00 82.38 185 ASP A C 1
ATOM 1452 O O . ASP A 1 185 ? 23.914 -5.602 -8.839 1.00 82.38 185 ASP A O 1
ATOM 1456 N N . ASP A 1 186 ? 23.992 -5.328 -11.068 1.00 83.69 186 ASP A N 1
ATOM 1457 C CA . ASP A 1 186 ? 25.136 -4.404 -11.120 1.00 83.69 186 ASP A CA 1
ATOM 1458 C C . ASP A 1 186 ? 24.716 -2.917 -11.186 1.00 83.69 186 ASP A C 1
ATOM 1460 O O . ASP A 1 186 ? 25.542 -2.027 -11.410 1.00 83.69 186 ASP A O 1
ATOM 1464 N N . PHE A 1 187 ? 23.423 -2.622 -11.025 1.00 83.31 187 PHE A N 1
ATOM 1465 C CA . PHE A 1 187 ? 22.870 -1.271 -11.044 1.00 83.31 187 PHE A CA 1
ATOM 1466 C C . PHE A 1 187 ? 22.713 -0.710 -9.626 1.00 83.31 187 PHE A C 1
ATOM 1468 O O . PHE A 1 187 ? 22.130 -1.344 -8.747 1.00 83.31 187 PHE A O 1
ATOM 1475 N N . CYS A 1 188 ? 23.185 0.524 -9.432 1.00 86.69 188 CYS A N 1
ATOM 1476 C CA . CYS A 1 188 ? 22.919 1.342 -8.252 1.00 86.69 188 CYS A CA 1
ATOM 1477 C C . CYS A 1 188 ? 22.304 2.661 -8.717 1.00 86.69 188 CYS A C 1
ATOM 1479 O O . CYS A 1 188 ? 22.939 3.421 -9.455 1.00 86.69 188 CYS A O 1
ATOM 1481 N N . GLY A 1 189 ? 21.058 2.919 -8.337 1.00 87.81 189 GLY A N 1
ATOM 1482 C CA . GLY A 1 189 ? 20.348 4.116 -8.770 1.00 87.81 189 GLY A CA 1
ATOM 1483 C C . GLY A 1 189 ? 18.864 4.092 -8.422 1.00 87.81 189 GLY A C 1
ATOM 1484 O O . GLY A 1 189 ? 18.416 3.223 -7.683 1.00 87.81 189 GLY A O 1
ATOM 1485 N N . PRO A 1 190 ? 18.077 5.058 -8.911 1.00 90.00 190 PRO A N 1
ATOM 1486 C CA . PRO A 1 190 ? 16.657 5.159 -8.590 1.00 90.00 190 PRO A CA 1
ATOM 1487 C C . PRO A 1 190 ? 15.839 3.917 -8.954 1.00 90.00 190 PRO A C 1
ATOM 1489 O O . PRO A 1 190 ? 15.973 3.378 -10.050 1.00 90.00 190 PRO A O 1
ATOM 1492 N N . LEU A 1 191 ? 14.909 3.540 -8.072 1.00 88.69 191 LEU A N 1
ATOM 1493 C CA . LEU A 1 191 ? 13.951 2.445 -8.262 1.00 88.69 191 LEU A CA 1
ATOM 1494 C C . LEU A 1 191 ? 13.292 2.490 -9.645 1.00 88.69 191 LEU A C 1
ATOM 1496 O O . LEU A 1 191 ? 13.247 1.490 -10.362 1.00 88.69 191 LEU A O 1
ATOM 1500 N N . ILE A 1 192 ? 12.828 3.674 -10.042 1.00 90.19 192 ILE A N 1
ATOM 1501 C CA . ILE A 1 192 ? 12.130 3.890 -11.307 1.00 90.19 192 ILE A CA 1
ATOM 1502 C C . ILE A 1 192 ? 13.002 3.647 -12.549 1.00 90.19 192 ILE A C 1
ATOM 1504 O O . ILE A 1 192 ? 12.447 3.459 -13.621 1.00 90.19 192 ILE A O 1
ATOM 1508 N N . ASP A 1 193 ? 14.332 3.621 -12.445 1.00 89.81 193 ASP A N 1
ATOM 1509 C CA . ASP A 1 193 ? 15.218 3.385 -13.600 1.00 89.81 193 ASP A CA 1
ATOM 1510 C C . ASP A 1 193 ? 15.335 1.911 -13.985 1.00 89.81 193 ASP A C 1
ATOM 1512 O O . ASP A 1 193 ? 15.853 1.586 -15.053 1.00 89.81 193 ASP A O 1
ATOM 1516 N N . THR A 1 194 ? 14.806 1.014 -13.155 1.00 90.44 194 THR A N 1
ATOM 1517 C CA . THR A 1 194 ? 14.709 -0.411 -13.468 1.00 90.44 194 THR A CA 1
ATOM 1518 C C . THR A 1 194 ? 13.296 -0.767 -13.917 1.00 90.44 194 THR 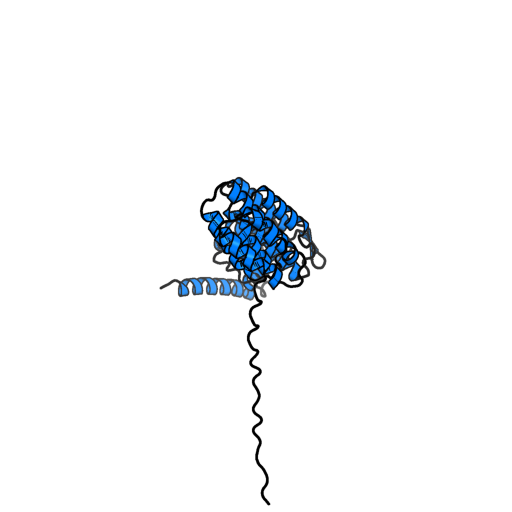A C 1
ATOM 1520 O O . THR A 1 194 ? 12.307 -0.206 -13.438 1.00 90.44 194 THR A O 1
ATOM 1523 N N . VAL A 1 195 ? 13.192 -1.729 -14.835 1.00 89.62 195 VAL A N 1
ATOM 1524 C CA . VAL A 1 195 ? 11.905 -2.245 -15.320 1.00 89.62 195 VAL A CA 1
ATOM 1525 C C . VAL A 1 195 ? 11.087 -2.830 -14.165 1.00 89.62 195 VAL A C 1
ATOM 1527 O O . VAL A 1 195 ? 9.913 -2.493 -14.008 1.00 89.62 195 VAL A O 1
ATOM 1530 N N . ASP A 1 196 ? 11.710 -3.652 -13.319 1.00 89.62 196 ASP A N 1
ATOM 1531 C CA . ASP A 1 196 ? 11.077 -4.247 -12.140 1.00 89.62 196 ASP A CA 1
ATOM 1532 C C . ASP A 1 196 ? 10.652 -3.200 -11.111 1.00 89.62 196 ASP A C 1
ATOM 1534 O O . ASP A 1 196 ? 9.547 -3.270 -10.561 1.00 89.62 196 ASP A O 1
ATOM 1538 N N . GLY A 1 197 ? 11.488 -2.190 -10.877 1.00 89.56 197 GLY A N 1
ATOM 1539 C CA . GLY A 1 197 ? 11.180 -1.115 -9.951 1.00 89.56 197 GLY A CA 1
ATOM 1540 C C . GLY A 1 197 ? 10.010 -0.250 -10.406 1.00 89.56 197 GLY A C 1
ATOM 1541 O O . GLY A 1 197 ? 9.072 -0.021 -9.640 1.00 89.56 197 GLY A O 1
ATOM 1542 N N . ALA A 1 198 ? 9.986 0.162 -11.675 1.00 90.44 198 ALA A N 1
ATOM 1543 C CA . ALA A 1 198 ? 8.844 0.885 -12.224 1.00 90.44 198 ALA A CA 1
ATOM 1544 C C . ALA A 1 198 ? 7.569 0.035 -12.252 1.00 90.44 198 ALA A C 1
ATOM 1546 O O . ALA A 1 198 ? 6.497 0.528 -11.882 1.00 90.44 198 ALA A O 1
ATOM 1547 N N . ALA A 1 199 ? 7.674 -1.247 -12.613 1.00 90.56 199 ALA A N 1
ATOM 1548 C CA . ALA A 1 199 ? 6.536 -2.160 -12.597 1.00 90.56 199 ALA A CA 1
ATOM 1549 C C . ALA A 1 199 ? 5.945 -2.304 -11.190 1.00 90.56 199 ALA A C 1
ATOM 1551 O O . ALA A 1 199 ? 4.727 -2.293 -11.035 1.00 90.56 199 ALA A O 1
ATOM 1552 N N . THR A 1 200 ? 6.796 -2.385 -10.168 1.00 90.69 200 THR A N 1
ATOM 1553 C CA . THR A 1 200 ? 6.417 -2.523 -8.756 1.00 90.69 200 THR A CA 1
ATOM 1554 C C . THR A 1 200 ? 5.525 -1.371 -8.277 1.00 90.69 200 THR A C 1
ATOM 1556 O O . THR A 1 200 ? 4.455 -1.595 -7.704 1.00 90.69 200 THR A O 1
ATOM 1559 N N . ILE A 1 201 ? 5.902 -0.122 -8.557 1.00 89.19 201 ILE A N 1
ATOM 1560 C CA . ILE A 1 201 ? 5.137 1.048 -8.088 1.00 89.19 201 ILE A CA 1
ATOM 1561 C C . ILE A 1 201 ? 3.870 1.262 -8.929 1.00 89.19 201 ILE A C 1
ATOM 1563 O O . ILE A 1 201 ? 2.809 1.616 -8.402 1.00 89.19 201 ILE A O 1
ATOM 1567 N N . LEU A 1 202 ? 3.943 1.013 -10.240 1.00 89.44 202 LEU A N 1
ATOM 1568 C CA . LEU A 1 202 ? 2.770 1.063 -11.115 1.00 89.44 202 LEU A CA 1
ATOM 1569 C C . LEU A 1 202 ? 1.752 -0.025 -10.745 1.00 89.44 202 LEU A C 1
ATOM 1571 O O . LEU A 1 202 ? 0.549 0.240 -10.716 1.00 89.44 202 LEU A O 1
ATOM 1575 N N . LEU A 1 203 ? 2.220 -1.216 -10.366 1.00 90.44 203 LEU A N 1
ATOM 1576 C CA . LEU A 1 203 ? 1.375 -2.288 -9.853 1.00 90.44 203 LEU A CA 1
ATOM 1577 C C . LEU A 1 203 ? 0.681 -1.879 -8.548 1.00 90.44 203 LEU A C 1
ATOM 1579 O O . LEU A 1 203 ? -0.512 -2.137 -8.395 1.00 90.44 203 LEU A O 1
ATOM 1583 N N . ALA A 1 204 ? 1.370 -1.183 -7.639 1.00 90.75 204 ALA A N 1
ATOM 1584 C CA . ALA A 1 204 ? 0.743 -0.647 -6.429 1.00 90.75 204 ALA A CA 1
ATOM 1585 C C . ALA A 1 204 ? -0.411 0.321 -6.758 1.00 90.75 204 ALA A C 1
ATOM 1587 O O . ALA A 1 204 ? -1.479 0.250 -6.141 1.00 90.75 204 ALA A O 1
ATOM 1588 N N . CYS A 1 205 ? -0.241 1.176 -7.773 1.00 89.75 205 CYS A N 1
ATOM 1589 C CA . CYS A 1 205 ? -1.291 2.084 -8.248 1.00 89.75 205 CYS A CA 1
ATOM 1590 C C . CYS A 1 205 ? -2.495 1.341 -8.824 1.00 89.75 205 CYS A C 1
ATOM 1592 O O . CYS A 1 205 ? -3.640 1.668 -8.489 1.00 89.75 205 CYS A O 1
ATOM 1594 N N . TRP A 1 206 ? -2.226 0.323 -9.642 1.00 88.69 206 TRP A N 1
ATOM 1595 C CA . TRP A 1 206 ? -3.242 -0.536 -10.236 1.00 88.69 206 TRP A CA 1
ATOM 1596 C C . TRP A 1 206 ? -4.056 -1.276 -9.169 1.00 88.69 206 TRP A C 1
ATOM 1598 O O . TRP A 1 206 ? -5.283 -1.169 -9.127 1.00 88.69 206 TRP A O 1
ATOM 1608 N N . LEU A 1 207 ? -3.377 -1.964 -8.247 1.00 88.69 207 LEU A N 1
ATOM 1609 C CA . LEU A 1 207 ? -4.010 -2.724 -7.165 1.00 88.69 207 LEU A CA 1
ATOM 1610 C C . LEU A 1 207 ? -4.818 -1.821 -6.222 1.00 88.69 207 LEU A C 1
ATOM 1612 O O . LEU A 1 207 ? -5.882 -2.216 -5.741 1.00 88.69 207 LEU A O 1
ATOM 1616 N N . SER A 1 208 ? -4.367 -0.582 -6.026 1.00 86.12 208 SER A N 1
ATOM 1617 C CA . SER A 1 208 ? -5.081 0.436 -5.243 1.00 86.12 208 SER A CA 1
ATOM 1618 C C . SER A 1 208 ? -6.243 1.092 -5.997 1.00 86.12 208 SER A C 1
ATOM 1620 O O . SER A 1 208 ? -6.972 1.902 -5.418 1.00 86.12 208 SER A O 1
ATOM 1622 N N . LYS A 1 209 ? -6.431 0.766 -7.285 1.00 87.50 209 LYS A N 1
ATOM 1623 C CA . LYS A 1 209 ? -7.404 1.393 -8.195 1.00 87.50 209 LYS A CA 1
ATOM 1624 C C . LYS A 1 209 ? -7.254 2.919 -8.250 1.00 87.50 209 LYS A C 1
ATOM 1626 O O . LYS A 1 209 ? -8.245 3.649 -8.313 1.00 87.50 209 LYS A O 1
ATOM 1631 N N . ASN A 1 210 ? -6.015 3.414 -8.199 1.00 84.94 210 ASN A N 1
ATOM 1632 C CA . ASN A 1 210 ? -5.710 4.842 -8.192 1.00 84.94 210 ASN A CA 1
ATOM 1633 C C . ASN A 1 210 ? -5.129 5.304 -9.537 1.00 84.94 210 ASN A C 1
ATOM 1635 O O . ASN A 1 210 ? -3.929 5.531 -9.685 1.00 84.94 210 ASN A O 1
ATOM 1639 N N . ALA A 1 211 ? -6.014 5.510 -10.515 1.00 82.06 211 ALA A N 1
ATOM 1640 C CA . ALA A 1 211 ? -5.640 5.928 -11.869 1.00 82.06 211 ALA A CA 1
ATOM 1641 C C . ALA A 1 211 ? -5.015 7.337 -11.947 1.00 82.06 211 ALA A C 1
ATOM 1643 O O . ALA A 1 211 ? -4.450 7.715 -12.973 1.00 82.06 211 ALA A O 1
ATOM 1644 N N . VAL A 1 212 ? -5.155 8.178 -10.913 1.00 82.56 212 VAL A N 1
ATOM 1645 C CA . VAL A 1 212 ? -4.490 9.494 -10.877 1.00 82.56 212 VAL A CA 1
ATOM 1646 C C . VAL A 1 212 ? -3.017 9.320 -10.523 1.00 82.56 212 VAL A C 1
ATOM 1648 O O . VAL A 1 212 ? -2.164 9.878 -11.211 1.00 82.56 212 VAL A O 1
ATOM 1651 N N . ALA A 1 213 ? -2.719 8.531 -9.491 1.00 84.81 213 ALA A N 1
ATOM 1652 C CA . ALA A 1 213 ? -1.350 8.201 -9.116 1.00 84.81 213 ALA A CA 1
ATOM 1653 C C . ALA A 1 213 ? -0.633 7.413 -10.222 1.00 84.81 213 ALA A C 1
ATOM 1655 O O . ALA A 1 213 ? 0.461 7.807 -10.624 1.00 84.81 213 ALA A O 1
ATOM 1656 N N . GLY A 1 214 ? -1.298 6.397 -10.792 1.00 85.06 214 GLY A N 1
ATOM 1657 C CA . GLY A 1 214 ? -0.772 5.607 -11.913 1.00 85.06 214 GLY A CA 1
ATOM 1658 C C . GLY A 1 214 ? -0.358 6.484 -13.096 1.00 85.06 214 GLY A C 1
ATOM 1659 O O . GLY A 1 214 ? 0.787 6.430 -13.536 1.00 85.06 214 GLY A O 1
ATOM 1660 N N . ARG A 1 215 ? -1.231 7.407 -13.526 1.00 80.25 215 ARG A N 1
ATOM 1661 C CA . ARG A 1 215 ? -0.906 8.403 -14.566 1.00 80.25 215 ARG A CA 1
ATOM 1662 C C . ARG A 1 215 ? 0.318 9.249 -14.241 1.00 80.25 215 ARG A C 1
ATOM 1664 O O . ARG A 1 215 ? 1.182 9.426 -15.091 1.00 80.25 215 ARG A O 1
ATOM 1671 N N . ASN A 1 216 ? 0.374 9.796 -13.028 1.00 82.81 216 ASN A N 1
ATOM 1672 C CA . ASN A 1 216 ? 1.471 10.674 -12.631 1.00 82.81 216 ASN A CA 1
ATOM 1673 C C . ASN A 1 216 ? 2.814 9.940 -12.630 1.00 82.81 216 ASN A C 1
ATOM 1675 O O . ASN A 1 216 ? 3.820 10.537 -13.003 1.00 82.81 216 ASN A O 1
ATOM 1679 N N . LEU A 1 217 ? 2.840 8.670 -12.223 1.00 84.69 217 LEU A N 1
ATOM 1680 C CA . LEU A 1 217 ? 4.049 7.852 -12.271 1.00 84.69 217 LEU A CA 1
ATOM 1681 C C . LEU A 1 217 ? 4.418 7.439 -13.691 1.00 84.69 217 LEU A C 1
ATOM 1683 O O . LEU A 1 217 ? 5.592 7.486 -14.040 1.00 84.69 217 LEU A O 1
ATOM 1687 N N . TRP A 1 218 ? 3.439 7.124 -14.536 1.00 81.62 218 TRP A N 1
ATOM 1688 C CA . TRP A 1 218 ? 3.685 6.904 -15.960 1.00 81.62 218 TRP A CA 1
ATOM 1689 C C . TRP A 1 218 ? 4.330 8.118 -16.630 1.00 81.62 218 TRP A C 1
ATOM 1691 O O . TRP A 1 218 ? 5.263 7.969 -17.417 1.00 81.62 218 TRP A O 1
ATOM 1701 N N . ASP A 1 219 ? 3.880 9.326 -16.290 1.00 78.12 219 ASP A N 1
ATOM 1702 C CA . ASP A 1 219 ? 4.517 10.553 -16.764 1.00 78.12 219 ASP A CA 1
ATOM 1703 C C . ASP A 1 219 ? 5.940 10.724 -16.222 1.00 78.12 219 ASP A C 1
ATOM 1705 O O . ASP A 1 219 ? 6.803 11.211 -16.948 1.00 78.12 219 ASP A O 1
ATOM 1709 N N . VAL A 1 220 ? 6.218 10.293 -14.988 1.00 81.50 220 VAL A N 1
ATOM 1710 C CA . VAL A 1 220 ? 7.582 10.287 -14.436 1.00 81.50 220 VAL A CA 1
ATOM 1711 C C . VAL A 1 220 ? 8.484 9.343 -15.230 1.00 81.50 220 VAL A C 1
ATOM 1713 O O . VAL A 1 220 ? 9.542 9.781 -15.681 1.00 81.50 220 VAL A O 1
ATOM 1716 N N . VAL A 1 221 ? 8.045 8.103 -15.473 1.00 80.81 221 VAL A N 1
ATOM 1717 C CA . VAL A 1 221 ? 8.760 7.128 -16.316 1.00 80.81 221 VAL A CA 1
ATOM 1718 C C . VAL A 1 221 ? 9.043 7.737 -17.692 1.00 80.81 221 VAL A C 1
ATOM 1720 O O . VAL A 1 221 ? 10.186 7.795 -18.136 1.00 80.81 221 VAL A O 1
ATOM 1723 N N . ARG A 1 222 ? 8.018 8.298 -18.340 1.00 73.69 222 ARG A N 1
ATOM 1724 C CA . ARG A 1 222 ? 8.132 8.913 -19.670 1.00 73.69 222 ARG A CA 1
ATOM 1725 C C . ARG A 1 222 ? 9.067 10.123 -19.708 1.00 73.69 222 ARG A C 1
ATOM 1727 O O . ARG A 1 222 ? 9.770 10.320 -20.691 1.00 73.69 222 ARG A O 1
ATOM 1734 N N . CYS A 1 223 ? 9.038 10.988 -18.700 1.00 72.12 223 CYS A N 1
ATOM 1735 C CA . CYS A 1 223 ? 9.905 12.168 -18.662 1.00 72.12 223 CYS A CA 1
ATOM 1736 C C . CYS A 1 223 ? 11.362 11.793 -18.381 1.00 72.12 223 CYS A C 1
ATOM 1738 O O . CYS A 1 223 ? 12.270 12.475 -18.855 1.00 72.12 223 CYS A O 1
ATOM 1740 N N . ARG A 1 224 ? 11.582 10.717 -17.621 1.00 75.50 224 ARG A N 1
ATOM 1741 C CA . ARG A 1 224 ? 12.913 10.202 -17.300 1.00 75.50 224 ARG A CA 1
ATOM 1742 C C . ARG A 1 224 ? 13.571 9.528 -18.504 1.00 75.50 224 ARG A C 1
ATOM 1744 O O . ARG A 1 224 ? 14.750 9.742 -18.769 1.00 75.50 224 ARG A O 1
ATOM 1751 N N . HIS A 1 225 ? 12.771 8.813 -19.284 1.00 71.31 225 HIS A N 1
ATOM 1752 C CA . HIS A 1 225 ? 13.174 8.077 -20.473 1.00 71.31 225 HIS A CA 1
ATOM 1753 C C . HIS A 1 225 ? 12.768 8.853 -21.733 1.00 71.31 225 HIS A C 1
ATOM 1755 O O . HIS A 1 225 ? 11.622 8.781 -22.173 1.00 71.31 225 HIS A O 1
ATOM 1761 N N . ARG A 1 226 ? 13.695 9.657 -22.284 1.00 62.00 226 ARG A N 1
ATOM 1762 C CA . ARG A 1 226 ? 13.422 10.620 -23.372 1.00 62.00 226 ARG A CA 1
ATOM 1763 C C . ARG A 1 226 ? 12.527 10.026 -24.476 1.00 62.00 226 ARG A C 1
ATOM 1765 O O . ARG A 1 226 ? 12.900 9.025 -25.089 1.00 62.00 226 ARG A O 1
ATOM 1772 N N . PRO A 1 227 ? 11.392 10.670 -24.806 1.00 53.56 227 PRO A N 1
ATOM 1773 C CA . PRO A 1 227 ? 10.546 10.226 -25.904 1.00 53.56 227 PRO A CA 1
ATOM 1774 C C . PRO A 1 227 ? 11.289 10.232 -27.239 1.00 53.56 227 PRO A C 1
ATOM 1776 O O . PRO A 1 227 ? 11.872 11.247 -27.617 1.00 53.56 227 PRO A O 1
ATOM 1779 N N . GLY A 1 228 ? 11.218 9.115 -27.965 1.00 54.47 228 GLY A N 1
ATOM 1780 C CA . GLY A 1 228 ? 11.789 8.975 -29.309 1.00 54.47 228 GLY A CA 1
ATOM 1781 C C . GLY A 1 228 ? 13.139 8.262 -29.377 1.00 54.47 228 GLY A C 1
ATOM 1782 O O . GLY A 1 228 ? 13.637 8.054 -30.480 1.00 54.47 228 GLY A O 1
ATOM 1783 N N . ASP A 1 229 ? 13.705 7.854 -28.241 1.00 68.06 229 ASP A N 1
ATOM 1784 C CA . ASP A 1 229 ? 14.849 6.947 -28.228 1.00 68.06 229 ASP A CA 1
ATOM 1785 C C . ASP A 1 229 ? 14.370 5.499 -28.440 1.00 68.06 229 ASP A C 1
ATOM 1787 O O . ASP A 1 229 ? 13.708 4.900 -27.587 1.00 68.06 229 ASP A O 1
ATOM 1791 N N . GLU A 1 230 ? 14.664 4.950 -29.621 1.00 64.94 230 GLU A N 1
ATOM 1792 C CA . GLU A 1 230 ? 14.291 3.582 -29.987 1.00 64.94 230 GLU A CA 1
ATOM 1793 C C . GLU A 1 230 ? 14.949 2.546 -29.069 1.00 64.94 230 GLU A C 1
ATOM 1795 O O . GLU A 1 230 ? 14.334 1.517 -28.784 1.00 64.94 230 GLU A O 1
ATOM 1800 N N . GLN A 1 231 ? 16.147 2.837 -28.556 1.00 74.00 231 GLN A N 1
ATOM 1801 C CA . GLN A 1 231 ? 16.843 1.953 -27.635 1.00 74.00 231 GLN A CA 1
ATOM 1802 C C . GLN A 1 231 ? 16.108 1.894 -26.294 1.00 74.00 231 GLN A C 1
ATOM 1804 O O . GLN A 1 231 ? 15.778 0.809 -25.826 1.00 74.00 231 GLN A O 1
ATOM 1809 N N . ILE A 1 232 ? 15.724 3.042 -25.728 1.00 73.12 232 ILE A N 1
ATOM 1810 C CA . ILE A 1 232 ? 14.973 3.082 -24.461 1.00 73.12 232 ILE A CA 1
ATOM 1811 C C . ILE A 1 232 ? 13.589 2.428 -24.600 1.00 73.12 232 ILE A C 1
ATOM 1813 O O . ILE A 1 232 ? 13.085 1.779 -23.678 1.00 73.12 232 ILE A O 1
ATOM 1817 N N . PHE A 1 233 ? 12.950 2.558 -25.763 1.00 68.69 233 PHE A N 1
ATOM 1818 C CA . PHE A 1 233 ? 11.693 1.858 -26.008 1.00 68.69 233 PHE A CA 1
ATOM 1819 C C . PHE A 1 233 ? 11.871 0.333 -25.972 1.00 68.69 233 PHE A C 1
ATOM 1821 O O . PHE A 1 233 ? 11.081 -0.354 -25.323 1.00 68.69 233 PHE A O 1
ATOM 1828 N N . GLN A 1 234 ? 12.906 -0.181 -26.640 1.00 69.81 234 GLN A N 1
ATOM 1829 C CA . GLN A 1 234 ? 13.176 -1.617 -26.728 1.00 69.81 234 GLN A CA 1
ATOM 1830 C C . GLN A 1 234 ? 13.696 -2.210 -25.416 1.00 69.81 234 GLN A C 1
ATOM 1832 O O . GLN A 1 234 ? 13.266 -3.293 -25.033 1.00 69.81 234 GLN A O 1
ATOM 1837 N N . GLU A 1 235 ? 14.591 -1.508 -24.728 1.00 81.25 235 GLU A N 1
ATOM 1838 C CA . GLU A 1 235 ? 15.301 -2.029 -23.556 1.00 81.25 235 GLU A CA 1
ATOM 1839 C C . GLU A 1 235 ? 14.552 -1.793 -22.242 1.00 81.25 235 GLU A C 1
ATOM 1841 O O . GLU A 1 235 ? 14.789 -2.504 -21.271 1.00 81.25 235 GLU A O 1
ATOM 1846 N N . TYR A 1 236 ? 13.626 -0.831 -22.203 1.00 84.31 236 TYR A N 1
ATOM 1847 C CA . TYR A 1 236 ? 12.941 -0.461 -20.967 1.00 84.31 236 TYR A CA 1
ATOM 1848 C C . TYR A 1 236 ? 11.415 -0.457 -21.110 1.00 84.31 236 TYR A C 1
ATOM 1850 O O . TYR A 1 236 ? 10.710 -1.152 -20.378 1.00 84.31 236 TYR A O 1
ATOM 1858 N N . THR A 1 237 ? 10.874 0.299 -22.071 1.00 78.69 237 THR A N 1
ATOM 1859 C CA . THR A 1 237 ? 9.416 0.537 -22.131 1.00 78.69 237 THR A CA 1
ATOM 1860 C C . THR A 1 237 ? 8.637 -0.728 -22.497 1.00 78.69 237 THR A C 1
ATOM 1862 O O . THR A 1 237 ? 7.628 -1.033 -21.862 1.00 78.69 237 THR A O 1
ATOM 1865 N N . LEU A 1 238 ? 9.097 -1.476 -23.506 1.00 75.19 238 LEU A N 1
ATOM 1866 C CA . LEU A 1 238 ? 8.484 -2.745 -23.902 1.00 75.19 238 LEU A CA 1
ATOM 1867 C C . LEU A 1 238 ? 8.560 -3.795 -22.776 1.00 75.19 238 LEU A C 1
ATOM 1869 O O . LEU A 1 238 ? 7.500 -4.301 -22.398 1.00 75.19 238 LEU A O 1
ATOM 1873 N N . PRO A 1 239 ? 9.735 -4.073 -22.172 1.00 84.12 239 PRO A N 1
ATOM 1874 C CA . PRO A 1 239 ? 9.830 -4.972 -21.022 1.00 84.12 239 PRO A CA 1
ATOM 1875 C C . PRO A 1 239 ? 8.925 -4.586 -19.846 1.00 84.12 239 PRO A C 1
ATOM 1877 O O . PRO A 1 239 ? 8.280 -5.458 -19.265 1.00 84.12 239 PRO A O 1
ATOM 1880 N N . LEU A 1 240 ? 8.814 -3.292 -19.524 1.00 85.56 240 LEU A N 1
ATOM 1881 C CA . LEU A 1 240 ? 7.917 -2.795 -18.475 1.00 85.56 240 LEU A CA 1
ATOM 1882 C C . LEU A 1 240 ? 6.456 -3.134 -18.764 1.00 85.56 240 LEU A C 1
ATOM 1884 O O . LEU A 1 240 ? 5.742 -3.634 -17.895 1.00 85.56 240 LEU A O 1
ATOM 1888 N N . ILE A 1 241 ? 6.010 -2.901 -19.993 1.00 79.12 241 ILE A N 1
ATOM 1889 C CA . ILE A 1 241 ? 4.642 -3.207 -20.414 1.00 79.12 241 ILE A CA 1
ATOM 1890 C C . ILE A 1 241 ? 4.379 -4.708 -20.360 1.00 79.12 241 ILE A C 1
ATOM 1892 O O . ILE A 1 241 ? 3.364 -5.129 -19.803 1.00 79.12 241 ILE A O 1
ATOM 1896 N N . GLU A 1 242 ? 5.291 -5.519 -20.895 1.00 77.62 242 GLU A N 1
ATOM 1897 C CA . GLU A 1 242 ? 5.175 -6.974 -20.823 1.00 77.62 242 GLU A CA 1
ATOM 1898 C C . GLU A 1 242 ? 5.077 -7.458 -19.377 1.00 77.62 242 GLU A C 1
ATOM 1900 O O . GLU A 1 242 ? 4.231 -8.299 -19.063 1.00 77.62 242 GLU A O 1
ATOM 1905 N N . LEU A 1 243 ? 5.907 -6.913 -18.488 1.00 83.69 243 LEU A N 1
ATOM 1906 C CA . LEU A 1 243 ? 5.906 -7.267 -17.076 1.00 83.69 243 LEU A CA 1
ATOM 1907 C C . LEU A 1 243 ? 4.580 -6.892 -16.404 1.00 83.69 243 LEU A C 1
ATOM 1909 O O . LEU A 1 243 ? 3.991 -7.725 -15.716 1.00 83.69 243 LEU A O 1
ATOM 1913 N N . LEU A 1 244 ? 4.059 -5.688 -16.648 1.00 82.38 244 LEU A N 1
ATOM 1914 C CA . LEU A 1 244 ? 2.769 -5.245 -16.110 1.00 82.38 244 LEU A CA 1
ATOM 1915 C C . LEU A 1 244 ? 1.611 -6.133 -16.589 1.00 82.38 244 LEU A C 1
ATOM 1917 O O . LEU A 1 244 ? 0.784 -6.553 -15.777 1.00 82.38 244 LEU A O 1
ATOM 1921 N N . VAL A 1 245 ? 1.586 -6.498 -17.874 1.00 77.69 245 VAL A N 1
ATOM 1922 C CA . VAL A 1 245 ? 0.581 -7.423 -18.424 1.00 77.69 245 VAL A CA 1
ATOM 1923 C C . VAL A 1 245 ? 0.698 -8.805 -17.779 1.00 77.69 245 VAL A C 1
ATOM 1925 O O . VAL A 1 245 ? -0.310 -9.370 -17.356 1.00 77.69 245 VAL A O 1
ATOM 1928 N N . ARG A 1 246 ? 1.918 -9.340 -17.619 1.00 80.75 246 ARG A N 1
ATOM 1929 C CA . ARG A 1 246 ? 2.150 -10.618 -16.914 1.00 80.75 246 ARG A CA 1
ATOM 1930 C C . ARG A 1 246 ? 1.697 -10.567 -15.451 1.00 80.75 246 ARG A C 1
ATOM 1932 O O . ARG A 1 246 ? 1.258 -11.583 -14.920 1.00 80.75 246 ARG A O 1
ATOM 1939 N N . LYS A 1 247 ? 1.767 -9.397 -14.807 1.00 81.19 247 LYS A N 1
ATOM 1940 C CA . LYS A 1 247 ? 1.263 -9.146 -13.443 1.00 81.19 247 LYS A CA 1
ATOM 1941 C C . LYS A 1 247 ? -0.253 -8.880 -13.394 1.00 81.19 247 LYS A C 1
ATOM 1943 O O . LYS A 1 247 ? -0.786 -8.639 -12.314 1.00 81.19 247 LYS A O 1
ATOM 1948 N N . GLY A 1 248 ? -0.958 -8.953 -14.527 1.00 78.81 248 GLY A N 1
ATOM 1949 C CA . GLY A 1 248 ? -2.414 -8.807 -14.601 1.00 78.81 248 GLY A CA 1
ATOM 1950 C C . GLY A 1 248 ? -2.908 -7.360 -14.583 1.00 78.81 248 GLY A C 1
ATOM 1951 O O . GLY A 1 248 ? -4.064 -7.115 -14.235 1.00 78.81 248 GLY A O 1
ATOM 1952 N N . VAL A 1 249 ? -2.050 -6.397 -14.927 1.00 77.75 249 VAL A N 1
ATOM 1953 C CA . VAL A 1 249 ? -2.461 -5.003 -15.121 1.00 77.75 249 VAL A CA 1
ATOM 1954 C C . VAL A 1 249 ? -3.194 -4.886 -16.453 1.00 77.75 249 VAL A C 1
ATOM 1956 O O . VAL A 1 249 ? -2.634 -5.178 -17.510 1.00 77.75 249 VAL A O 1
ATOM 1959 N N . ASP A 1 250 ? -4.450 -4.446 -16.405 1.00 72.44 250 ASP A N 1
ATOM 1960 C CA . ASP A 1 250 ? -5.230 -4.174 -17.609 1.00 72.44 250 ASP A CA 1
ATOM 1961 C C . ASP A 1 250 ? -4.941 -2.754 -18.112 1.00 72.44 250 ASP A C 1
ATOM 1963 O O . ASP A 1 250 ? -5.496 -1.756 -17.645 1.00 72.44 250 ASP A O 1
ATOM 1967 N N . LEU A 1 251 ? -4.062 -2.677 -19.110 1.00 68.00 251 LEU A N 1
ATOM 1968 C CA . LEU A 1 251 ? -3.626 -1.425 -19.728 1.00 68.00 251 LEU A CA 1
ATOM 1969 C C . LEU A 1 251 ? -4.728 -0.707 -20.528 1.00 68.00 251 LEU A C 1
ATOM 1971 O O . LEU A 1 251 ? -4.514 0.431 -20.951 1.00 68.00 251 LEU A O 1
ATOM 1975 N N . SER A 1 252 ? -5.889 -1.341 -20.749 1.00 61.34 252 SER A N 1
ATOM 1976 C CA . SER A 1 252 ? -7.042 -0.699 -21.395 1.00 61.34 252 SER A CA 1
ATOM 1977 C C . SER A 1 252 ? -7.782 0.258 -20.453 1.00 61.34 252 SER A C 1
ATOM 1979 O O . SER A 1 252 ? -8.297 1.287 -20.894 1.00 61.34 252 SER A O 1
ATOM 1981 N N . GLN A 1 253 ? -7.789 -0.063 -19.156 1.00 54.62 253 GLN A N 1
ATOM 1982 C CA . GLN A 1 253 ? -8.428 0.712 -18.086 1.00 54.62 253 GLN A CA 1
ATOM 1983 C C . GLN A 1 253 ? -7.527 1.836 -17.570 1.00 54.62 253 GLN A C 1
ATOM 1985 O O . GLN A 1 253 ? -7.995 2.826 -17.003 1.00 54.62 253 GLN A O 1
ATOM 1990 N N . GLU A 1 254 ? -6.221 1.697 -17.769 1.00 53.78 254 GLU A N 1
ATOM 1991 C CA . GLU A 1 254 ? -5.278 2.766 -17.509 1.00 53.78 254 GLU A CA 1
ATOM 1992 C C . GLU A 1 254 ? -5.396 3.851 -18.607 1.00 53.78 254 GLU A C 1
ATOM 1994 O O . GLU A 1 254 ? -5.506 3.565 -19.807 1.00 53.78 254 GLU A O 1
ATOM 1999 N N . PRO A 1 255 ? -5.309 5.143 -18.246 1.00 45.22 255 PRO A N 1
ATOM 2000 C CA . PRO A 1 255 ? -5.210 6.245 -19.209 1.00 45.22 255 PRO A CA 1
ATOM 2001 C C . PRO A 1 255 ? -3.970 6.160 -20.115 1.00 45.22 255 PRO A C 1
ATOM 2003 O O . PRO A 1 255 ? -3.830 6.963 -21.046 1.00 45.22 255 PRO A O 1
ATOM 2006 N N . THR A 1 256 ? -3.101 5.168 -19.878 1.00 46.38 256 THR A N 1
ATOM 2007 C CA . THR A 1 256 ? -2.118 4.673 -20.835 1.00 46.38 256 THR A CA 1
ATOM 2008 C C . THR A 1 256 ? -2.722 4.441 -22.205 1.00 46.38 256 THR A C 1
ATOM 2010 O O . THR A 1 256 ? -2.009 4.676 -23.152 1.00 46.38 256 THR A O 1
ATOM 2013 N N . SER A 1 257 ? -4.002 4.100 -22.389 1.00 46.88 257 SER A N 1
ATOM 2014 C CA . SER A 1 257 ? -4.569 3.908 -23.739 1.00 46.88 257 SER A CA 1
ATOM 2015 C C . SER A 1 257 ? -4.426 5.132 -24.665 1.00 46.88 257 SER A C 1
ATOM 2017 O O . SER A 1 257 ? -4.061 4.980 -25.831 1.00 46.88 257 SER A O 1
ATOM 2019 N N . ARG A 1 258 ? -4.621 6.364 -24.163 1.00 47.75 258 ARG A N 1
ATOM 2020 C CA . ARG A 1 258 ? -4.431 7.600 -24.957 1.00 47.75 258 ARG A CA 1
ATOM 2021 C C . ARG A 1 258 ? -2.963 7.991 -25.098 1.00 47.75 258 ARG A C 1
ATOM 2023 O O . ARG A 1 258 ? -2.553 8.437 -26.168 1.00 47.75 258 ARG A O 1
ATOM 2030 N N . LEU A 1 259 ? -2.175 7.824 -24.036 1.00 48.59 259 LEU A N 1
ATOM 2031 C CA . LEU A 1 259 ? -0.738 8.117 -24.047 1.00 48.59 259 LEU A CA 1
ATOM 2032 C C . LEU A 1 259 ? 0.024 7.121 -24.933 1.00 48.59 259 LEU A C 1
ATOM 2034 O O . LEU A 1 259 ? 0.824 7.535 -25.763 1.00 48.59 259 LEU A O 1
ATOM 2038 N N . TRP A 1 260 ? -0.313 5.839 -24.849 1.00 52.91 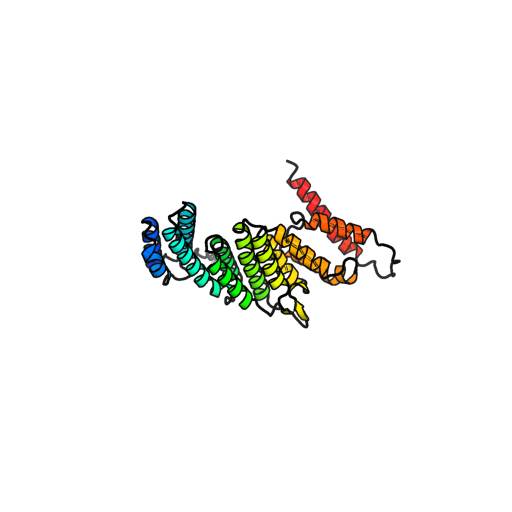260 TRP A N 1
ATOM 2039 C CA . TRP A 1 260 ? 0.137 4.742 -25.701 1.00 52.91 260 TRP A CA 1
ATOM 2040 C C . TRP A 1 260 ? -0.278 4.965 -27.147 1.00 52.91 260 TRP A C 1
ATOM 2042 O O . TRP A 1 260 ? 0.576 4.919 -28.021 1.00 52.91 260 TRP A O 1
ATOM 2052 N N . ALA A 1 261 ? -1.540 5.323 -27.410 1.00 53.28 261 ALA A N 1
ATOM 2053 C CA . ALA A 1 261 ? -1.967 5.696 -28.757 1.00 53.28 261 ALA A CA 1
ATOM 2054 C C . ALA A 1 261 ? -1.154 6.879 -29.305 1.00 53.28 261 ALA A C 1
ATOM 2056 O O . ALA A 1 261 ? -0.773 6.861 -30.471 1.00 53.28 261 ALA A O 1
ATOM 2057 N N . SER A 1 262 ? -0.827 7.879 -28.476 1.00 51.78 262 SER A N 1
ATOM 2058 C CA . SER A 1 262 ? 0.016 9.008 -28.891 1.00 51.78 262 SER A CA 1
ATOM 2059 C C . SER A 1 262 ? 1.480 8.617 -29.134 1.00 51.78 262 SER A C 1
ATOM 2061 O O . SER A 1 262 ? 2.097 9.138 -30.058 1.00 51.78 262 SER A O 1
ATOM 2063 N N . TRP A 1 263 ? 2.022 7.672 -28.361 1.00 51.75 263 TRP A N 1
ATOM 2064 C CA . TRP A 1 263 ? 3.410 7.212 -28.469 1.00 51.75 263 TRP A CA 1
ATOM 2065 C C . TRP A 1 263 ? 3.612 6.214 -29.610 1.00 51.75 263 TRP A C 1
ATOM 2067 O O . TRP A 1 263 ? 4.540 6.373 -30.394 1.00 51.75 263 TRP A O 1
ATOM 2077 N N . VAL A 1 264 ? 2.708 5.241 -29.766 1.00 52.88 264 VAL A N 1
ATOM 2078 C CA . VAL A 1 264 ? 2.648 4.336 -30.926 1.00 52.88 264 VAL A CA 1
ATOM 2079 C C . VAL A 1 264 ? 2.473 5.149 -32.204 1.00 52.88 264 VAL A C 1
ATOM 2081 O O . VAL A 1 264 ? 3.170 4.894 -33.183 1.00 52.88 264 VAL A O 1
ATOM 2084 N N . LYS A 1 265 ? 1.620 6.183 -32.182 1.00 50.91 265 LYS A N 1
ATOM 2085 C CA . LYS A 1 265 ? 1.485 7.132 -33.290 1.00 50.91 265 LYS A CA 1
ATOM 2086 C C . LYS A 1 265 ? 2.803 7.862 -33.565 1.00 50.91 265 LYS A C 1
ATOM 2088 O O . LYS A 1 265 ? 3.294 7.769 -34.684 1.00 50.91 265 LYS A O 1
ATOM 2093 N N . ALA A 1 266 ? 3.432 8.474 -32.558 1.00 49.91 266 ALA A N 1
ATOM 2094 C CA . ALA A 1 266 ? 4.718 9.165 -32.707 1.00 49.91 266 ALA A CA 1
ATOM 2095 C C . ALA A 1 266 ? 5.855 8.252 -33.218 1.00 49.91 266 ALA A C 1
ATOM 2097 O O . ALA A 1 266 ? 6.662 8.681 -34.042 1.00 49.91 266 ALA A O 1
ATOM 2098 N N . TYR A 1 267 ? 5.899 6.990 -32.778 1.00 48.25 267 TYR A N 1
ATOM 2099 C CA . TYR A 1 267 ? 6.854 5.982 -33.249 1.00 48.25 267 TYR A CA 1
ATOM 2100 C C . TYR A 1 267 ? 6.545 5.526 -34.684 1.00 48.25 267 TYR A C 1
ATOM 2102 O O . TYR A 1 267 ? 7.458 5.411 -35.497 1.00 48.25 267 TYR A O 1
ATOM 2110 N N . SER A 1 268 ? 5.270 5.309 -35.030 1.00 49.16 268 SER A N 1
ATOM 2111 C CA . SER A 1 268 ? 4.834 4.928 -36.386 1.00 49.16 268 SER A CA 1
ATOM 2112 C C . SER A 1 268 ? 5.045 6.039 -37.417 1.00 49.16 268 SER A C 1
ATOM 2114 O O . SER A 1 268 ? 5.353 5.769 -38.575 1.00 49.16 268 SER A O 1
ATOM 2116 N N . GLU A 1 269 ? 4.953 7.294 -36.977 1.00 49.75 269 GLU A N 1
ATOM 2117 C CA . GLU A 1 269 ? 5.125 8.484 -37.804 1.00 49.75 269 GLU A CA 1
ATOM 2118 C C . GLU A 1 269 ? 6.600 8.843 -38.037 1.00 49.75 269 GLU A C 1
ATOM 2120 O O . GLU A 1 269 ? 6.838 9.884 -38.648 1.00 49.75 269 GLU A O 1
ATOM 2125 N N . ARG A 1 270 ? 7.562 8.008 -37.570 1.00 50.16 270 ARG A N 1
ATOM 2126 C CA . ARG A 1 270 ? 9.030 8.110 -37.746 1.00 50.16 270 ARG A CA 1
ATOM 2127 C C . ARG A 1 270 ? 9.419 9.350 -38.547 1.00 50.16 270 ARG A C 1
ATOM 2129 O O . ARG A 1 270 ? 9.513 9.273 -39.775 1.00 50.16 270 ARG A O 1
ATOM 2136 N N . ARG A 1 271 ? 9.667 10.487 -37.882 1.00 43.28 271 ARG A N 1
ATOM 2137 C CA . ARG A 1 271 ? 10.324 11.639 -38.522 1.00 43.28 271 ARG A CA 1
ATOM 2138 C C . ARG A 1 271 ? 11.745 11.223 -38.928 1.00 43.28 271 ARG A C 1
ATOM 2140 O O . ARG A 1 271 ? 12.709 11.415 -38.204 1.00 43.28 271 ARG A O 1
ATOM 2147 N N . THR A 1 272 ? 11.792 10.566 -40.084 1.00 40.84 272 THR A N 1
ATOM 2148 C CA . THR A 1 272 ? 12.872 10.341 -41.040 1.00 40.84 272 THR A CA 1
ATOM 2149 C C . THR A 1 272 ? 14.252 10.047 -40.462 1.00 40.84 272 THR A C 1
ATOM 2151 O O . THR A 1 272 ? 15.145 10.885 -40.529 1.00 40.84 272 THR A O 1
ATOM 2154 N N . VAL A 1 273 ? 14.485 8.799 -40.060 1.00 31.36 273 VAL A N 1
ATOM 2155 C CA . VAL A 1 273 ? 15.806 8.186 -40.244 1.00 31.36 273 VAL A CA 1
ATOM 2156 C C . VAL A 1 273 ? 15.598 6.919 -41.063 1.00 31.36 273 VAL A C 1
ATOM 2158 O O . VAL A 1 273 ? 14.748 6.085 -40.744 1.00 31.36 273 VAL A O 1
ATOM 2161 N N . ARG A 1 274 ? 16.301 6.840 -42.199 1.00 29.61 274 ARG A N 1
ATOM 2162 C CA . ARG A 1 274 ? 16.247 5.702 -43.125 1.00 29.61 274 ARG A CA 1
ATOM 2163 C C . ARG A 1 274 ? 16.499 4.393 -42.362 1.00 29.61 274 ARG A C 1
ATOM 2165 O O . ARG A 1 274 ? 17.335 4.383 -41.463 1.00 29.61 274 ARG A O 1
ATOM 2172 N N . PRO A 1 275 ? 15.822 3.293 -42.725 1.00 31.89 275 PRO A N 1
ATOM 2173 C CA . PRO A 1 275 ? 16.019 2.023 -42.046 1.00 31.89 275 PRO A CA 1
ATOM 2174 C C . PRO A 1 275 ? 17.445 1.512 -42.283 1.00 31.89 275 PRO A C 1
ATOM 2176 O O . PRO A 1 275 ? 17.848 1.298 -43.426 1.00 31.89 275 PRO A O 1
ATOM 2179 N N . SER A 1 276 ? 18.192 1.283 -41.201 1.00 29.14 276 SER A N 1
ATOM 2180 C CA . SER A 1 276 ? 19.371 0.413 -41.233 1.00 29.14 276 SER A CA 1
ATOM 2181 C C . SER A 1 276 ? 18.918 -1.036 -41.493 1.00 29.14 276 SER A C 1
ATOM 2183 O O . SER A 1 276 ? 17.889 -1.453 -40.948 1.00 29.14 276 SER A O 1
ATOM 2185 N N . PRO A 1 277 ? 19.644 -1.837 -42.296 1.00 33.06 277 PRO A N 1
ATOM 2186 C CA . PRO A 1 277 ? 19.168 -3.124 -42.813 1.00 33.06 277 PRO A CA 1
ATOM 2187 C C . PRO A 1 277 ? 19.257 -4.296 -41.808 1.00 33.06 277 PRO A C 1
ATOM 2189 O O . PRO A 1 277 ? 19.617 -5.409 -42.174 1.00 33.06 277 PRO A O 1
ATOM 2192 N N . GLY A 1 278 ? 18.899 -4.068 -40.539 1.00 36.03 278 GLY A N 1
ATOM 2193 C CA . GLY A 1 278 ? 18.861 -5.091 -39.478 1.00 36.03 278 GLY A CA 1
ATOM 2194 C C . GLY A 1 278 ? 17.478 -5.353 -38.859 1.00 36.03 278 GLY A C 1
ATOM 2195 O O . GLY A 1 278 ? 17.347 -6.182 -37.964 1.00 36.03 278 GLY A O 1
ATOM 2196 N N . LEU A 1 279 ? 16.429 -4.660 -39.312 1.00 37.97 279 LEU A N 1
ATOM 2197 C CA . LEU A 1 279 ? 15.150 -4.517 -38.593 1.00 37.97 279 LEU A CA 1
ATOM 2198 C C . LEU A 1 279 ? 14.034 -5.499 -39.014 1.00 37.97 279 LEU A C 1
ATOM 2200 O O . LEU A 1 279 ? 12.852 -5.177 -38.936 1.00 37.97 279 LEU A O 1
ATOM 2204 N N . THR A 1 280 ? 14.371 -6.719 -39.440 1.00 39.91 280 THR A N 1
ATOM 2205 C CA . THR A 1 280 ? 13.372 -7.762 -39.759 1.00 39.91 280 THR A CA 1
ATOM 2206 C C . THR A 1 280 ? 12.967 -8.638 -38.569 1.00 39.91 280 THR A C 1
ATOM 2208 O O . THR A 1 280 ? 11.968 -9.346 -38.669 1.00 39.91 280 THR A O 1
ATOM 2211 N N . LYS A 1 281 ? 13.653 -8.567 -37.417 1.00 39.78 281 LYS A N 1
ATOM 2212 C CA . LYS A 1 281 ? 13.321 -9.396 -36.236 1.00 39.78 281 LYS A CA 1
ATOM 2213 C C . LYS A 1 281 ? 12.218 -8.848 -35.315 1.00 39.78 281 LYS A C 1
ATOM 2215 O O . LYS A 1 281 ? 11.637 -9.628 -34.575 1.00 39.78 281 LYS A O 1
ATOM 2220 N N . ASN A 1 282 ? 11.844 -7.569 -35.413 1.00 45.81 282 ASN A N 1
ATOM 2221 C CA . ASN A 1 282 ? 10.884 -6.947 -34.478 1.00 45.81 282 ASN A CA 1
ATOM 2222 C C . ASN A 1 282 ? 9.460 -6.776 -35.031 1.00 45.81 282 ASN A C 1
ATOM 2224 O O . ASN A 1 282 ? 8.579 -6.299 -34.317 1.00 45.81 282 ASN A O 1
ATOM 2228 N N . ARG A 1 283 ? 9.190 -7.221 -36.268 1.00 41.16 283 ARG A N 1
ATOM 2229 C CA . ARG A 1 283 ? 7.822 -7.234 -36.813 1.00 41.16 283 ARG A CA 1
ATOM 2230 C C . ARG A 1 283 ? 6.910 -8.174 -36.022 1.00 41.16 283 ARG A C 1
ATOM 2232 O O . ARG A 1 283 ? 5.768 -7.829 -35.797 1.00 41.16 283 ARG A O 1
ATOM 2239 N N . GLN A 1 284 ? 7.442 -9.277 -35.493 1.00 39.06 284 GLN A N 1
ATOM 2240 C CA . GLN A 1 284 ? 6.694 -10.205 -34.637 1.00 39.06 284 GLN A CA 1
ATOM 2241 C C . GLN A 1 284 ? 6.361 -9.635 -33.253 1.00 39.06 284 GLN A C 1
ATOM 2243 O O . GLN A 1 284 ? 5.344 -10.017 -32.694 1.00 39.06 284 GLN A O 1
ATOM 2248 N N . VAL A 1 285 ? 7.167 -8.713 -32.712 1.00 41.94 285 VAL A N 1
ATOM 2249 C CA . VAL A 1 285 ? 6.877 -8.038 -31.432 1.00 41.94 285 VAL A CA 1
ATOM 2250 C C . VAL A 1 285 ? 5.865 -6.916 -31.644 1.00 41.94 285 VAL A C 1
ATOM 2252 O O . VAL A 1 285 ? 4.924 -6.796 -30.874 1.00 41.94 285 VAL A O 1
ATOM 2255 N N . LEU A 1 286 ? 5.981 -6.152 -32.735 1.00 43.00 286 LEU A N 1
ATOM 2256 C CA . LEU A 1 286 ? 4.943 -5.204 -33.153 1.00 43.00 286 LEU A CA 1
ATOM 2257 C C . LEU A 1 286 ? 3.627 -5.912 -33.469 1.00 43.00 286 LEU A C 1
ATOM 2259 O O . LEU A 1 286 ? 2.585 -5.448 -33.021 1.00 43.00 286 LEU A O 1
ATOM 2263 N N . ASP A 1 287 ? 3.665 -7.047 -34.165 1.00 42.00 287 ASP A N 1
ATOM 2264 C CA . ASP A 1 287 ? 2.492 -7.874 -34.423 1.00 42.00 287 ASP A CA 1
ATOM 2265 C C . ASP A 1 287 ? 1.984 -8.500 -33.121 1.00 42.00 287 ASP A C 1
ATOM 2267 O O . ASP A 1 287 ? 0.787 -8.495 -32.918 1.00 42.00 287 ASP A O 1
ATOM 2271 N N . ALA A 1 288 ? 2.828 -8.937 -32.179 1.00 41.22 288 ALA A N 1
ATOM 2272 C CA . ALA A 1 288 ? 2.383 -9.446 -30.878 1.00 41.22 288 ALA A CA 1
ATOM 2273 C C . ALA A 1 288 ? 1.760 -8.348 -30.003 1.00 41.22 288 ALA A C 1
ATOM 2275 O O . ALA A 1 288 ? 0.693 -8.563 -29.447 1.00 41.22 288 ALA A O 1
ATOM 2276 N N . CYS A 1 289 ? 2.346 -7.151 -29.925 1.00 44.56 289 CYS A N 1
ATOM 2277 C CA . CYS A 1 289 ? 1.768 -6.008 -29.217 1.00 44.56 289 CYS A CA 1
ATOM 2278 C C . CYS A 1 289 ? 0.479 -5.527 -29.894 1.00 44.56 289 CYS A C 1
ATOM 2280 O O . CYS A 1 289 ? -0.484 -5.204 -29.207 1.00 44.56 289 CYS A O 1
ATOM 2282 N N . THR A 1 290 ? 0.430 -5.530 -31.230 1.00 47.72 290 THR A N 1
ATOM 2283 C CA . THR A 1 290 ? -0.765 -5.189 -32.018 1.00 47.72 290 THR A CA 1
ATOM 2284 C C . THR A 1 290 ? -1.831 -6.275 -31.904 1.00 47.72 290 THR A C 1
ATOM 2286 O O . THR A 1 290 ? -3.001 -5.947 -31.812 1.00 47.72 290 THR A O 1
ATOM 2289 N N . ILE A 1 291 ? -1.463 -7.554 -31.827 1.00 45.22 291 ILE A N 1
ATOM 2290 C CA . ILE A 1 291 ? -2.365 -8.688 -31.602 1.00 45.22 291 ILE A CA 1
ATOM 2291 C C . ILE A 1 291 ? -2.868 -8.675 -30.162 1.00 45.22 291 ILE A C 1
ATOM 2293 O O . ILE A 1 291 ? -4.052 -8.883 -29.970 1.00 45.22 291 ILE A O 1
ATOM 2297 N N . ILE A 1 292 ? -2.043 -8.358 -29.161 1.00 46.62 292 ILE A N 1
ATOM 2298 C CA . ILE A 1 292 ? -2.475 -8.180 -27.765 1.00 46.62 292 ILE A CA 1
ATOM 2299 C C . ILE A 1 292 ? -3.414 -6.968 -27.652 1.00 46.62 292 ILE A C 1
ATOM 2301 O O . ILE A 1 292 ? -4.436 -7.051 -26.975 1.00 46.62 292 ILE A O 1
ATOM 2305 N N . LEU A 1 293 ? -3.133 -5.873 -28.368 1.00 47.31 293 LEU A N 1
ATOM 2306 C CA . LEU A 1 293 ? -4.013 -4.701 -28.470 1.00 47.31 293 LEU A CA 1
ATOM 2307 C C . LEU A 1 293 ? -5.327 -5.028 -29.183 1.00 47.31 293 LEU A C 1
ATOM 2309 O O . LEU A 1 293 ? -6.389 -4.685 -28.679 1.00 47.31 293 LEU A O 1
ATOM 2313 N N . ILE A 1 294 ? -5.280 -5.709 -30.327 1.00 48.09 294 ILE A N 1
ATOM 2314 C CA . ILE A 1 294 ? -6.465 -6.105 -31.092 1.00 48.09 294 ILE A CA 1
ATOM 2315 C C . ILE A 1 294 ? -7.264 -7.133 -30.298 1.00 48.09 294 ILE A C 1
ATOM 2317 O O . ILE A 1 294 ? -8.467 -6.986 -30.199 1.00 48.09 294 ILE A O 1
ATOM 2321 N N . GLN A 1 295 ? -6.641 -8.126 -29.672 1.00 46.25 295 GLN A N 1
ATOM 2322 C CA . GLN A 1 295 ? -7.334 -9.123 -28.855 1.00 46.25 295 GLN A CA 1
ATOM 2323 C C . GLN A 1 295 ? -7.931 -8.500 -27.594 1.00 46.25 295 GLN A C 1
ATOM 2325 O O . GLN A 1 295 ? -9.059 -8.835 -27.255 1.00 46.25 295 GLN A O 1
ATOM 2330 N N . GLY A 1 296 ? -7.235 -7.571 -26.933 1.00 45.03 296 GLY A N 1
ATOM 2331 C CA . GLY A 1 296 ? -7.765 -6.838 -25.781 1.00 45.03 296 GLY A CA 1
ATOM 2332 C C . GLY A 1 296 ? -8.948 -5.939 -26.149 1.00 45.03 296 GLY A C 1
ATOM 2333 O O . GLY A 1 296 ? -9.982 -5.980 -25.489 1.00 45.03 296 GLY A O 1
ATOM 2334 N N . VAL A 1 297 ? -8.837 -5.186 -27.248 1.00 43.09 297 VAL A N 1
ATOM 2335 C CA . VAL A 1 297 ? -9.898 -4.295 -27.747 1.00 43.09 297 VAL A CA 1
ATOM 2336 C C . VAL A 1 297 ? -11.082 -5.088 -28.312 1.00 43.09 297 VAL A C 1
ATOM 2338 O O . VAL A 1 297 ? -12.226 -4.772 -28.005 1.00 43.09 297 VAL A O 1
ATOM 2341 N N . VAL A 1 298 ? -10.835 -6.144 -29.090 1.00 43.69 298 VAL A N 1
ATOM 2342 C CA . VAL A 1 298 ? -11.879 -7.009 -29.664 1.00 43.69 298 VAL A CA 1
ATOM 2343 C C . VAL A 1 298 ? -12.592 -7.796 -28.570 1.00 43.69 298 VAL A C 1
ATOM 2345 O O . VAL A 1 298 ? -13.815 -7.845 -28.582 1.00 43.69 298 VAL A O 1
ATOM 2348 N N . LYS A 1 299 ? -11.873 -8.351 -27.587 1.00 43.25 299 LYS A N 1
ATOM 2349 C CA . LYS A 1 299 ? -12.493 -9.031 -26.443 1.00 43.25 299 LYS A CA 1
ATOM 2350 C C . LYS A 1 299 ? -13.346 -8.071 -25.612 1.00 43.25 299 LYS A C 1
ATOM 2352 O O . LYS A 1 299 ? -14.467 -8.410 -25.269 1.00 43.25 299 LYS A O 1
ATOM 2357 N N . HIS A 1 300 ? -12.866 -6.853 -25.365 1.00 43.16 300 HIS A N 1
ATOM 2358 C CA . HIS A 1 300 ? -13.643 -5.823 -24.677 1.00 43.16 300 HIS A CA 1
ATOM 2359 C C . HIS A 1 300 ? -14.926 -5.438 -25.433 1.00 43.16 300 HIS A C 1
ATOM 2361 O O . HIS A 1 300 ? -15.963 -5.254 -24.804 1.00 43.16 300 HIS A O 1
ATOM 2367 N N . PHE A 1 301 ? -14.878 -5.346 -26.766 1.00 40.00 301 PHE A N 1
ATOM 2368 C CA . PHE A 1 301 ? -16.073 -5.102 -27.578 1.00 40.00 301 PHE A CA 1
ATOM 2369 C C . PHE A 1 301 ? -17.031 -6.295 -27.578 1.00 40.00 301 PHE A C 1
ATOM 2371 O O . PHE A 1 301 ? -18.229 -6.080 -27.495 1.00 40.00 301 PHE A O 1
ATOM 2378 N N . ILE A 1 302 ? -16.531 -7.532 -27.631 1.00 46.09 302 ILE A N 1
ATOM 2379 C CA . ILE A 1 302 ? -17.366 -8.743 -27.584 1.00 46.09 302 ILE A CA 1
ATOM 2380 C C . ILE A 1 302 ? -18.048 -8.894 -26.216 1.00 46.09 302 ILE A C 1
ATOM 2382 O O . ILE A 1 302 ? -19.240 -9.174 -26.164 1.00 46.09 302 ILE A O 1
ATOM 2386 N N . ASP A 1 303 ? -17.322 -8.656 -25.122 1.00 49.78 303 ASP A N 1
ATOM 2387 C CA . ASP A 1 303 ? -17.819 -8.863 -23.756 1.00 49.78 303 ASP A CA 1
ATOM 2388 C C . ASP A 1 303 ? -18.794 -7.757 -23.282 1.00 49.78 303 ASP A C 1
ATOM 2390 O O . ASP A 1 303 ? -19.440 -7.922 -22.251 1.00 49.78 303 ASP A O 1
ATOM 2394 N N . ASN A 1 304 ? -18.906 -6.629 -24.001 1.00 42.75 304 ASN A N 1
ATOM 2395 C CA . ASN A 1 304 ? -19.753 -5.479 -23.631 1.00 42.75 304 ASN A CA 1
ATOM 2396 C C . ASN A 1 304 ? -20.776 -5.086 -24.720 1.00 42.75 304 ASN A C 1
ATOM 2398 O O . ASN A 1 304 ? -21.276 -3.960 -24.706 1.00 42.75 304 ASN A O 1
ATOM 2402 N N . TRP A 1 305 ? -21.064 -5.973 -25.680 1.00 41.22 305 TRP A N 1
ATOM 2403 C CA . TRP A 1 305 ? -22.064 -5.747 -26.742 1.00 41.22 305 TRP A CA 1
ATOM 2404 C C . TRP A 1 305 ? -23.443 -6.371 -26.435 1.00 41.22 305 TRP A C 1
ATOM 2406 O O . TRP A 1 305 ? -24.288 -6.451 -27.324 1.00 41.22 305 TRP A O 1
ATOM 2416 N N . GLU A 1 306 ? -23.707 -6.782 -25.192 1.00 37.94 306 GLU A N 1
ATOM 2417 C CA . GLU A 1 306 ? -25.057 -7.156 -24.724 1.00 37.94 306 GLU A CA 1
ATOM 2418 C C . GLU A 1 306 ? -25.651 -6.105 -23.779 1.00 37.94 306 GLU A C 1
ATOM 2420 O O . GLU A 1 306 ? -24.979 -5.741 -22.786 1.00 37.94 306 GLU A O 1
#

Secondary structure (DSSP, 8-state):
----------------PPPPPPPPPHHHHHHHHHHHTT--TTHHHHHHTS-TT-THHHHHHHHHHHHHHT---HHHHHHHHHHHHHHHHHHHHHHHS-S-HHHHHHHHHHHHHHGGGS-HHHHHHHHHHHHHT--SB-SSHHHHHHHHHHHHHHHHGGGT--SHHHHHHHHHHHHHHHT-EEEETTEEEEGGGSHHHHHHHHHHHHHTT-HHHHHHHHHHHHHHS-TT-HHHIIIIIHHHHHHHHHTT--TTTSTHHHHHHHHHHHHHT--S-PPPTTTTSSHHHHHHHHHHHHHHHHHHHHHT--

Organism: NCBI:txid1314777

Foldseek 3Di:
DDDDDDDDDDDDDPPPDDPDPDDADPLLVVLLVCLVVVNLVCNQVSCLPGQLPGPSVVVNVVSLVVVCVVVDDPVSLQSSQVSLLSNLVNLVCQLQPDPDLVSNLVSLVSLLVSLLSHDDVSNVVVLVVLLVRQAQEPQDPSNLSSLLSSLLSLLSNCVNDPDPVVNVVSLVSLVVQQFDWHDYPPDTGGLLVALSSLLSNLNSCQVNVPLVSNVSSVVVSDVVQDQPPPCCCVVHVLSSVVVNVVVVRDCVPHPVVVVVVVSVVVNVVPPDDDDDPPPPPCVVVVVVVVVVVCCSVVVVCVVPVD

Radius of gyration: 25.75 Å; chains: 1; bounding box: 50×97×72 Å

Sequence (306 aa):
MPPSRTSALKSAASTKRPPCPTPISRQGRIALALLAKKQYRPLPMCLADLPIKDPAWIDITKKLLNDLQASPSENTRLLLSRVLEQRIQSLLPLLIHTTSEKEATTAAKDIAELVPHIDEEERRTLHETLFSNLPSDLNSPLSQNAITQIGIILLASWKTHRNSIARFELLTELRSIAYTEIVFDDFCGPLIDTVDGAATILLACWLSKNAVAGRNLWDVVRCRHRPGDEQIFQEYTLPLIELLVRKGVDLSQEPTSRLWASWVKAYSERRTVRPSPGLTKNRQVLDACTIILIQGVVKHFIDNWE

pLDDT: mean 75.46, std 18.33, range [29.14, 93.81]